Protein AF-A0A9E4TIP4-F1 (afdb_monomer_lite)

Sequence (282 aa):
MEKHVRLEGHIPVERARQDPYVYLPFSVPPRTRRIEVTYEYFEPVTAPFGMGPGSTLDIGVFDSRGREFLDGVGFRGWSGAARSGFFLAPRESTPGYIRGPLFPGEWNIVLGVARAEPAGVRYAVDVRLEIAEDGEEVPDELPLLAGGAISTAVKPVGKTDARGPDDRGGRWLKGDLHCHTLHSDGLNTVRELVDRAIELGLDFLAVTDHNTNSHHEDLDALSDLPIILIPGEEVTTYWGHANTWGLREWIEYRCADQEAMAAVQRFIAEKGGLFSINHPKS

Radius of gyration: 20.45 Å; chains: 1; bounding box: 61×45×55 Å

Structure (mmCIF, N/CA/C/O backbone):
data_AF-A0A9E4TIP4-F1
#
_entry.id   AF-A0A9E4TIP4-F1
#
loop_
_atom_site.group_PDB
_atom_site.id
_atom_site.type_symbol
_atom_site.label_atom_id
_atom_site.label_alt_id
_atom_site.label_comp_id
_atom_site.label_asym_id
_atom_site.label_entity_id
_atom_site.label_seq_id
_atom_site.pdbx_PDB_ins_code
_atom_site.Cartn_x
_atom_site.Cartn_y
_atom_site.Cartn_z
_atom_site.occupancy
_atom_site.B_iso_or_equiv
_atom_site.auth_seq_id
_atom_site.auth_comp_id
_atom_site.auth_asym_id
_atom_site.auth_atom_id
_atom_site.pdbx_PDB_model_num
ATOM 1 N N . MET A 1 1 ? 24.711 -14.010 2.758 1.00 89.19 1 MET A N 1
ATOM 2 C CA . MET A 1 1 ? 24.974 -13.608 1.346 1.00 89.19 1 MET A CA 1
ATOM 3 C C . MET A 1 1 ? 24.075 -12.440 0.932 1.00 89.19 1 MET A C 1
ATOM 5 O O . MET A 1 1 ? 22.920 -12.419 1.337 1.00 89.19 1 MET A O 1
ATOM 9 N N . GLU A 1 2 ? 24.566 -11.496 0.121 1.00 91.44 2 GLU A N 1
ATOM 10 C CA . GLU A 1 2 ? 23.763 -10.398 -0.450 1.00 91.44 2 GLU A CA 1
ATOM 11 C C . GLU A 1 2 ? 23.624 -10.566 -1.972 1.00 91.44 2 GLU A C 1
ATOM 13 O O . GLU A 1 2 ? 24.585 -10.936 -2.649 1.00 91.44 2 GLU A O 1
ATOM 18 N N . LYS A 1 3 ? 22.430 -10.310 -2.513 1.00 95.56 3 LYS A N 1
ATOM 19 C CA . LYS A 1 3 ? 22.166 -10.259 -3.958 1.00 95.56 3 LYS A CA 1
ATOM 20 C C . LYS A 1 3 ? 21.542 -8.912 -4.309 1.00 95.56 3 LYS A C 1
ATOM 22 O O . LYS A 1 3 ? 20.601 -8.483 -3.653 1.00 95.56 3 LYS A O 1
ATOM 27 N N . HIS A 1 4 ? 22.024 -8.286 -5.377 1.00 97.50 4 HIS A N 1
ATOM 28 C CA . HIS A 1 4 ? 21.516 -7.008 -5.879 1.00 97.50 4 HIS A CA 1
ATOM 29 C C . HIS A 1 4 ? 20.966 -7.180 -7.296 1.00 97.50 4 HIS A C 1
ATOM 31 O O . HIS A 1 4 ? 21.566 -7.859 -8.130 1.00 97.50 4 HIS A O 1
ATOM 37 N N . VAL A 1 5 ? 19.799 -6.593 -7.549 1.00 97.69 5 VAL A N 1
ATOM 38 C CA . VAL A 1 5 ? 19.143 -6.526 -8.856 1.00 97.69 5 VAL A CA 1
ATOM 39 C C . VAL A 1 5 ? 18.823 -5.064 -9.141 1.00 97.69 5 VAL A C 1
ATOM 41 O O . VAL A 1 5 ? 18.236 -4.391 -8.298 1.00 97.69 5 VAL A O 1
ATOM 44 N N . ARG A 1 6 ? 19.186 -4.580 -10.329 1.00 98.12 6 ARG A N 1
ATOM 45 C CA . ARG A 1 6 ? 18.848 -3.234 -10.800 1.00 98.12 6 ARG A CA 1
ATOM 46 C C . ARG A 1 6 ? 17.921 -3.337 -12.006 1.00 98.12 6 ARG A C 1
ATOM 48 O O . ARG A 1 6 ? 18.233 -4.046 -12.961 1.00 98.12 6 ARG A O 1
ATOM 55 N N . LEU A 1 7 ? 16.777 -2.664 -11.934 1.00 98.12 7 LEU A N 1
ATOM 56 C CA . LEU A 1 7 ? 15.715 -2.675 -12.937 1.00 98.12 7 LEU A CA 1
ATOM 57 C C . LEU A 1 7 ? 15.519 -1.245 -13.437 1.00 98.12 7 LEU A C 1
ATOM 59 O O . LEU A 1 7 ? 15.026 -0.388 -12.710 1.00 98.12 7 LEU A O 1
ATOM 63 N N . GLU A 1 8 ? 15.909 -0.981 -14.677 1.00 97.81 8 GLU A N 1
ATOM 64 C CA . GLU A 1 8 ? 15.806 0.344 -15.290 1.00 97.81 8 GLU A CA 1
ATOM 65 C C . GLU A 1 8 ? 14.901 0.289 -16.509 1.00 97.81 8 GLU A C 1
ATOM 67 O O . GLU A 1 8 ? 14.814 -0.732 -17.198 1.00 97.81 8 GLU A O 1
ATOM 72 N N . GLY A 1 9 ? 14.231 1.398 -16.794 1.00 97.12 9 GLY A N 1
ATOM 73 C CA . GLY A 1 9 ? 13.365 1.454 -17.953 1.00 97.12 9 GLY A CA 1
ATOM 74 C C . GLY A 1 9 ? 12.757 2.816 -18.211 1.00 97.12 9 GLY A C 1
ATOM 75 O O . GLY A 1 9 ? 13.088 3.832 -17.595 1.00 97.12 9 GLY A O 1
ATOM 76 N N . HIS A 1 10 ? 11.859 2.810 -19.185 1.00 97.31 10 HIS A N 1
ATOM 77 C CA . HIS A 1 10 ? 11.104 3.966 -19.627 1.00 97.31 10 HIS A CA 1
ATOM 78 C C . HIS A 1 10 ? 9.658 3.546 -19.864 1.00 97.31 10 HIS A C 1
ATOM 80 O O . HIS A 1 10 ? 9.408 2.549 -20.541 1.00 97.31 10 HIS A O 1
ATOM 86 N N . ILE A 1 11 ? 8.721 4.294 -19.288 1.00 97.06 11 ILE A N 1
ATOM 87 C CA . ILE A 1 11 ? 7.285 4.092 -19.451 1.00 97.06 11 ILE A CA 1
ATOM 88 C C . ILE A 1 11 ? 6.767 5.178 -20.399 1.00 97.06 11 ILE A C 1
ATOM 90 O O . ILE A 1 11 ? 6.695 6.342 -19.993 1.00 97.06 11 ILE A O 1
ATOM 94 N N . PRO A 1 12 ? 6.398 4.837 -21.647 1.00 96.12 12 PRO A N 1
ATOM 95 C CA . PRO A 1 12 ? 5.773 5.787 -22.562 1.00 96.12 12 PRO A CA 1
ATOM 96 C C . PRO A 1 12 ? 4.450 6.319 -22.001 1.00 96.12 12 PRO A C 1
ATOM 98 O O . PRO A 1 12 ? 3.691 5.581 -21.367 1.00 96.12 12 PRO A O 1
ATOM 101 N N . VAL A 1 13 ? 4.133 7.586 -22.272 1.00 94.44 13 VAL A N 1
ATOM 102 C CA . VAL A 1 13 ? 2.895 8.214 -21.780 1.00 94.44 13 VAL A CA 1
ATOM 103 C C . VAL A 1 13 ? 1.642 7.522 -22.330 1.00 94.44 13 VAL A C 1
ATOM 105 O O . VAL A 1 13 ? 0.634 7.407 -21.638 1.00 94.44 13 VAL A O 1
ATOM 108 N N . GLU A 1 14 ? 1.700 6.992 -23.550 1.00 94.19 14 GLU A N 1
ATOM 109 C CA . GLU A 1 14 ? 0.613 6.233 -24.173 1.00 94.19 14 GLU A CA 1
ATOM 110 C C . GLU A 1 14 ? 0.344 4.930 -23.423 1.00 94.19 14 GLU A C 1
ATOM 112 O O . GLU A 1 14 ? -0.814 4.573 -23.214 1.00 94.19 14 GLU A O 1
ATOM 117 N N . ARG A 1 15 ? 1.407 4.250 -22.971 1.00 93.12 15 ARG A N 1
ATOM 118 C CA . ARG A 1 15 ? 1.293 3.043 -22.147 1.00 93.12 15 ARG A CA 1
ATOM 119 C C . ARG A 1 15 ? 0.630 3.379 -20.816 1.00 93.12 15 ARG A C 1
ATOM 121 O O . ARG A 1 15 ? -0.351 2.731 -20.472 1.00 93.12 15 ARG A O 1
ATOM 128 N N . ALA A 1 16 ? 1.112 4.418 -20.132 1.00 90.69 16 ALA A N 1
ATOM 129 C CA . ALA A 1 16 ? 0.553 4.863 -18.856 1.00 90.69 16 ALA A CA 1
ATOM 130 C C . ALA A 1 16 ? -0.937 5.241 -18.949 1.00 90.69 16 ALA A C 1
ATOM 132 O O . ALA A 1 16 ? -1.697 4.998 -18.020 1.00 90.69 16 ALA A O 1
ATOM 133 N N . ARG A 1 17 ? -1.373 5.805 -20.084 1.00 89.12 17 ARG A N 1
ATOM 134 C CA . ARG A 1 17 ? -2.788 6.132 -20.333 1.00 89.12 17 ARG A CA 1
ATOM 135 C C . ARG A 1 17 ? -3.672 4.910 -20.571 1.00 89.12 17 ARG A C 1
ATOM 137 O O . ARG A 1 17 ? -4.865 4.987 -20.301 1.00 89.12 17 ARG A O 1
ATOM 144 N N . GLN A 1 18 ? -3.123 3.837 -21.138 1.00 89.25 18 GLN A N 1
ATOM 145 C CA . GLN A 1 18 ? -3.871 2.606 -21.413 1.00 89.25 18 GLN A CA 1
ATOM 146 C C . GLN A 1 18 ? -3.993 1.738 -20.168 1.00 89.25 18 GLN A C 1
ATOM 148 O O . GLN A 1 18 ? -5.072 1.237 -19.873 1.00 89.25 18 GLN A O 1
ATOM 153 N N . ASP A 1 19 ? -2.885 1.554 -19.458 1.00 90.94 19 ASP A N 1
ATOM 154 C CA . ASP A 1 19 ? -2.871 0.881 -18.170 1.00 90.94 19 ASP A CA 1
ATOM 155 C C . ASP A 1 19 ? -1.698 1.439 -17.345 1.00 90.94 19 ASP A C 1
ATOM 157 O O . ASP A 1 19 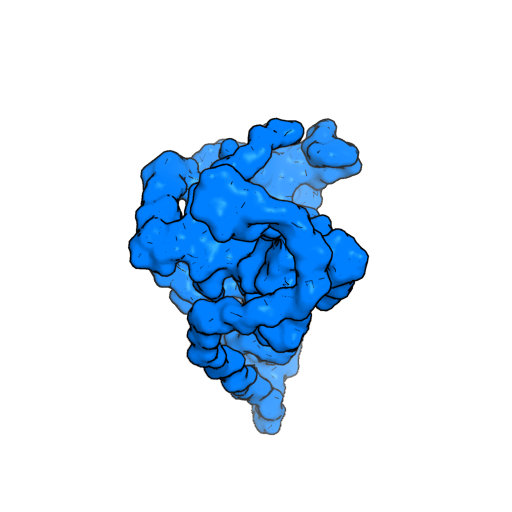? -0.530 1.312 -17.744 1.00 90.94 19 ASP A O 1
ATOM 161 N N . PRO A 1 20 ? -2.013 2.122 -16.231 1.00 93.25 20 PRO A N 1
ATOM 162 C CA . PRO A 1 20 ? -1.047 2.902 -15.476 1.00 93.25 20 PRO A CA 1
ATOM 163 C C . PRO A 1 20 ? -0.153 2.034 -14.589 1.00 93.25 20 PRO A C 1
ATOM 165 O O . PRO A 1 20 ? 0.768 2.573 -13.978 1.00 93.25 20 PRO A O 1
ATOM 168 N N . TYR A 1 21 ? -0.386 0.720 -14.511 1.00 95.75 21 TYR A N 1
ATOM 169 C CA . TYR A 1 21 ? 0.399 -0.181 -13.677 1.00 95.75 21 TYR A CA 1
ATOM 170 C C . TYR A 1 21 ? 1.432 -0.946 -14.512 1.00 95.75 21 TYR A C 1
ATOM 172 O O . TYR A 1 21 ? 1.133 -1.619 -15.504 1.00 95.75 21 TYR A O 1
ATOM 180 N N . VAL A 1 22 ? 2.695 -0.849 -14.106 1.00 96.56 22 VAL A N 1
ATOM 181 C CA . VAL A 1 22 ? 3.827 -1.538 -14.736 1.00 96.56 22 VAL A CA 1
ATOM 182 C C . VAL A 1 22 ? 4.460 -2.476 -13.721 1.00 96.56 22 VAL A C 1
ATOM 184 O O . VAL A 1 22 ? 4.753 -2.074 -12.601 1.00 96.56 22 VAL A O 1
ATOM 187 N N . TYR A 1 23 ? 4.682 -3.728 -14.117 1.00 97.81 23 TYR A N 1
ATOM 188 C CA . TYR A 1 23 ? 5.217 -4.763 -13.235 1.00 97.81 23 TYR A CA 1
ATOM 189 C C . TYR A 1 23 ? 6.645 -5.119 -13.625 1.00 97.81 23 TYR A C 1
ATOM 191 O O . TYR A 1 23 ? 6.916 -5.417 -14.789 1.00 97.81 23 TYR A O 1
ATOM 199 N N . LEU A 1 24 ? 7.546 -5.097 -12.646 1.00 98.50 24 LEU A N 1
ATOM 200 C CA . LEU A 1 24 ? 8.954 -5.431 -12.820 1.00 98.50 24 LEU A CA 1
ATOM 201 C C . LEU A 1 24 ? 9.258 -6.730 -12.062 1.00 98.50 24 LEU A C 1
ATOM 203 O O . LEU A 1 24 ? 9.315 -6.708 -10.825 1.00 98.50 24 LEU A O 1
ATOM 207 N N . PRO A 1 25 ? 9.433 -7.860 -12.767 1.00 98.44 25 PRO A N 1
ATOM 208 C CA . PRO A 1 25 ? 9.692 -9.134 -12.120 1.00 98.44 25 PRO A CA 1
ATOM 209 C C . PRO A 1 25 ? 11.126 -9.206 -11.578 1.00 98.44 25 PRO A C 1
ATOM 211 O O . PRO A 1 25 ? 12.079 -8.761 -12.221 1.00 98.44 25 PRO A O 1
ATOM 214 N N . PHE A 1 26 ? 11.297 -9.823 -10.411 1.00 98.56 26 PHE A N 1
ATOM 215 C CA . PHE A 1 26 ? 12.598 -10.185 -9.853 1.00 98.56 26 PHE A CA 1
ATOM 216 C C . PHE A 1 26 ? 12.506 -11.495 -9.066 1.00 98.56 26 PHE A C 1
ATOM 218 O O . PHE A 1 26 ? 11.467 -11.851 -8.521 1.00 98.56 26 PHE A O 1
ATOM 225 N N . SER A 1 27 ? 13.607 -12.242 -9.007 1.00 98.38 27 SER A N 1
ATOM 226 C CA . SER A 1 27 ? 13.640 -13.542 -8.330 1.00 98.38 27 SER A CA 1
ATOM 227 C C . SER A 1 27 ? 14.112 -13.410 -6.883 1.00 98.38 27 SER A C 1
ATOM 229 O O . SER A 1 27 ? 15.243 -12.965 -6.647 1.00 98.38 27 SER A O 1
ATOM 231 N N . VAL A 1 28 ? 13.273 -13.871 -5.950 1.00 98.00 28 VAL A N 1
ATOM 232 C CA . VAL A 1 28 ? 13.562 -14.039 -4.521 1.00 98.00 28 VAL A CA 1
ATOM 233 C C . VAL A 1 28 ? 13.981 -15.491 -4.259 1.00 98.00 28 VAL A C 1
ATOM 235 O O . VAL A 1 28 ? 13.166 -16.406 -4.420 1.00 98.00 28 VAL A O 1
ATOM 238 N N . PRO A 1 29 ? 15.254 -15.743 -3.900 1.00 95.69 29 PRO A N 1
ATOM 239 C CA . PRO A 1 29 ? 15.727 -17.082 -3.568 1.00 95.69 29 PRO A CA 1
ATOM 240 C C . PRO A 1 2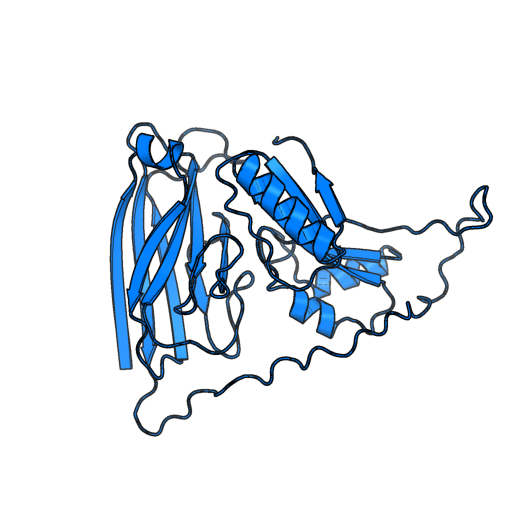9 ? 15.127 -17.621 -2.258 1.00 95.69 29 PRO A C 1
ATOM 242 O O . PRO A 1 29 ? 14.677 -16.851 -1.409 1.00 95.69 29 PRO A O 1
ATOM 245 N N . PRO A 1 30 ? 15.180 -18.944 -2.033 1.00 93.12 30 PRO A N 1
ATOM 246 C CA . PRO A 1 30 ? 14.974 -19.508 -0.706 1.00 93.12 30 PRO A CA 1
ATOM 247 C C . PRO A 1 30 ? 15.882 -18.857 0.341 1.00 93.12 30 PRO A C 1
ATOM 249 O O . PRO A 1 30 ? 17.001 -18.449 0.031 1.00 93.12 30 PRO A O 1
ATOM 252 N N . ARG A 1 31 ? 15.408 -18.811 1.592 1.00 92.12 31 ARG A N 1
ATOM 253 C CA . ARG A 1 31 ? 16.142 -18.267 2.750 1.00 92.12 31 ARG A CA 1
ATOM 254 C C . ARG A 1 31 ? 16.429 -16.758 2.684 1.00 92.12 31 ARG A C 1
ATOM 256 O O . ARG A 1 31 ? 17.274 -16.263 3.431 1.00 92.12 31 ARG A O 1
ATOM 263 N N . THR A 1 32 ? 15.742 -16.001 1.825 1.00 94.75 32 THR A N 1
ATOM 264 C CA . THR A 1 32 ? 15.757 -14.534 1.914 1.00 94.75 32 THR A CA 1
ATOM 265 C C . THR A 1 32 ? 15.163 -14.093 3.253 1.00 94.75 32 THR A C 1
ATOM 267 O O . THR A 1 32 ? 14.054 -14.485 3.605 1.00 94.75 32 THR A O 1
ATOM 270 N N . ARG A 1 33 ? 15.908 -13.270 3.999 1.00 93.50 33 ARG A N 1
ATOM 271 C CA . ARG A 1 33 ? 15.503 -12.722 5.305 1.00 93.50 33 ARG A CA 1
ATOM 272 C C . ARG A 1 33 ? 15.120 -11.244 5.252 1.00 93.50 33 ARG A C 1
ATOM 274 O O . ARG A 1 33 ? 14.413 -10.771 6.138 1.00 93.50 33 ARG A O 1
ATOM 281 N N . ARG A 1 34 ? 15.571 -10.526 4.221 1.00 96.12 34 ARG A N 1
ATOM 282 C CA . ARG A 1 34 ? 15.243 -9.117 3.989 1.00 96.12 34 ARG A CA 1
ATOM 283 C C . ARG A 1 34 ? 15.239 -8.810 2.497 1.00 96.12 34 ARG A C 1
ATOM 285 O O . ARG A 1 34 ? 16.135 -9.246 1.774 1.00 96.12 34 ARG A O 1
ATOM 292 N N . ILE A 1 35 ? 14.248 -8.037 2.073 1.00 98.44 35 ILE A N 1
ATOM 293 C CA . ILE A 1 35 ? 14.185 -7.389 0.763 1.00 98.44 35 ILE A CA 1
ATOM 294 C C . ILE A 1 35 ? 14.199 -5.889 1.025 1.00 98.44 35 ILE A C 1
ATOM 296 O O . ILE A 1 35 ? 13.357 -5.398 1.770 1.00 98.44 35 ILE A O 1
ATOM 300 N N . GLU A 1 36 ? 15.135 -5.169 0.426 1.00 98.56 36 GLU A N 1
ATOM 301 C CA . GLU A 1 36 ? 15.202 -3.713 0.468 1.00 98.56 36 GLU A CA 1
ATOM 302 C C . GLU A 1 36 ? 15.095 -3.172 -0.951 1.00 98.56 36 GLU A C 1
ATOM 304 O O . GLU A 1 36 ? 15.774 -3.651 -1.858 1.00 98.56 36 GLU A O 1
ATOM 309 N N . VAL A 1 37 ? 14.206 -2.206 -1.146 1.00 98.69 37 VAL A N 1
ATOM 310 C CA . VAL A 1 37 ? 13.895 -1.621 -2.444 1.00 98.69 37 VAL A CA 1
ATOM 311 C C . VAL A 1 37 ? 14.046 -0.117 -2.344 1.00 98.69 37 VAL A C 1
ATOM 313 O O . VAL A 1 37 ? 13.458 0.518 -1.472 1.00 98.69 37 VAL A O 1
ATOM 316 N N . THR A 1 38 ? 14.788 0.466 -3.273 1.00 98.12 38 THR A N 1
ATOM 317 C CA . THR A 1 38 ? 14.831 1.914 -3.490 1.00 98.12 38 THR A CA 1
ATOM 318 C C . THR A 1 38 ? 14.514 2.200 -4.942 1.00 98.12 38 THR A C 1
ATOM 320 O O . THR A 1 38 ? 14.857 1.402 -5.814 1.00 98.12 38 THR A O 1
ATOM 323 N N . TYR A 1 39 ? 13.883 3.333 -5.224 1.00 96.44 39 TYR A N 1
ATOM 324 C CA . TYR A 1 39 ? 13.656 3.753 -6.599 1.00 96.44 39 TYR A CA 1
ATOM 325 C C . TYR A 1 39 ? 13.824 5.254 -6.773 1.00 96.44 39 TYR A C 1
ATOM 327 O O . TYR A 1 39 ? 13.625 6.054 -5.859 1.00 96.44 39 TYR A O 1
ATOM 335 N N . GLU A 1 40 ? 14.180 5.614 -7.993 1.00 95.06 40 GLU A N 1
ATOM 336 C CA . GLU A 1 40 ? 14.232 6.979 -8.477 1.00 95.06 40 GLU A CA 1
ATOM 337 C C . GLU A 1 40 ? 13.553 7.050 -9.843 1.00 95.06 40 GLU A C 1
ATOM 339 O O . GLU A 1 40 ? 13.528 6.087 -10.617 1.00 95.06 40 GLU A O 1
ATOM 344 N N . TYR A 1 41 ? 12.995 8.213 -10.149 1.00 93.19 41 TYR A N 1
ATOM 345 C CA . TYR A 1 41 ? 12.434 8.502 -11.455 1.00 93.19 41 TYR A CA 1
ATOM 346 C C . TYR A 1 41 ? 12.717 9.948 -11.834 1.00 93.19 41 TYR A C 1
ATOM 348 O O . TYR A 1 41 ? 12.968 10.811 -10.991 1.00 93.19 41 TYR A O 1
ATOM 356 N N . PHE A 1 42 ? 12.749 10.191 -13.137 1.00 86.31 42 PHE A N 1
ATOM 357 C CA . PHE A 1 42 ? 13.209 11.463 -13.672 1.00 86.31 42 PHE A CA 1
ATOM 358 C C . PHE A 1 42 ? 12.081 12.494 -13.689 1.00 86.31 42 PHE A C 1
ATOM 360 O O . PHE A 1 42 ? 10.938 12.168 -14.001 1.00 86.31 42 PHE A O 1
ATOM 367 N N . GLU A 1 43 ? 12.450 13.743 -13.393 1.00 87.50 43 GLU A N 1
ATOM 368 C CA . GLU A 1 43 ? 11.556 14.909 -13.393 1.00 87.50 43 GLU A CA 1
ATOM 369 C C . GLU A 1 43 ? 10.335 14.729 -12.473 1.00 87.50 43 GLU A C 1
ATOM 371 O O . GLU A 1 43 ? 9.197 14.837 -12.936 1.00 87.50 43 GLU A O 1
ATOM 376 N N . PRO A 1 44 ? 10.535 14.440 -11.170 1.00 88.12 44 PRO A N 1
ATOM 377 C CA . PRO A 1 44 ? 9.423 14.349 -10.239 1.00 88.12 44 PRO A CA 1
ATOM 378 C C . PRO A 1 44 ? 8.715 15.696 -10.122 1.00 88.12 44 PRO A C 1
ATOM 380 O O . PRO A 1 44 ? 9.346 16.755 -10.191 1.00 88.12 44 PRO A O 1
ATOM 383 N N . VAL A 1 45 ? 7.403 15.664 -9.900 1.00 85.88 45 VAL A N 1
ATOM 384 C CA . VAL A 1 45 ? 6.676 16.871 -9.507 1.00 85.88 45 VAL A CA 1
ATOM 385 C C . VAL A 1 45 ? 7.238 17.366 -8.173 1.00 85.88 45 VAL A C 1
ATOM 387 O O . VAL A 1 45 ? 7.152 16.680 -7.158 1.00 85.88 45 VAL A O 1
ATOM 390 N N . THR A 1 46 ? 7.827 18.560 -8.175 1.00 82.62 46 THR A N 1
ATOM 391 C CA . THR A 1 46 ? 8.431 19.171 -6.978 1.00 82.62 46 THR A CA 1
ATOM 392 C C . THR A 1 46 ? 7.599 20.301 -6.389 1.00 82.62 46 THR A C 1
ATOM 394 O O . THR A 1 46 ? 7.892 20.761 -5.284 1.00 82.62 46 THR A O 1
ATOM 397 N N . ALA A 1 47 ? 6.577 20.781 -7.106 1.00 77.56 47 ALA A N 1
ATOM 398 C CA . ALA A 1 47 ? 5.752 21.863 -6.596 1.00 77.56 47 ALA A CA 1
ATOM 399 C C . ALA A 1 47 ? 4.746 21.351 -5.544 1.00 77.56 47 ALA A C 1
ATOM 401 O O . ALA A 1 47 ? 4.323 20.190 -5.593 1.00 77.56 47 ALA A O 1
ATOM 402 N N . PRO A 1 48 ? 4.350 22.212 -4.586 1.00 69.44 48 PRO A N 1
ATOM 403 C CA . PRO A 1 48 ? 3.404 21.846 -3.538 1.00 69.44 48 PRO A CA 1
ATOM 404 C C . PRO A 1 48 ? 2.101 21.275 -4.103 1.00 69.44 48 PRO A C 1
ATOM 406 O O . PRO A 1 48 ? 1.645 21.691 -5.169 1.00 69.44 48 PRO A O 1
ATOM 409 N N . PHE A 1 49 ? 1.495 20.346 -3.363 1.00 65.94 49 PHE A N 1
ATOM 410 C CA . PHE A 1 49 ? 0.218 19.711 -3.717 1.00 65.94 49 PHE A CA 1
ATOM 411 C C . PHE A 1 49 ? 0.223 18.975 -5.069 1.00 65.94 49 PHE A C 1
ATOM 413 O O . PHE A 1 49 ? -0.822 18.816 -5.690 1.00 65.94 49 PHE A O 1
ATOM 420 N N . GLY A 1 50 ? 1.391 18.556 -5.569 1.00 68.94 50 GLY A N 1
ATOM 421 C CA . GLY A 1 50 ? 1.483 17.875 -6.865 1.00 68.94 50 GLY A CA 1
ATOM 422 C C . GLY A 1 50 ? 1.178 18.785 -8.065 1.00 68.94 50 GLY A C 1
ATOM 423 O O . GLY A 1 50 ? 0.932 18.299 -9.174 1.00 68.94 50 GLY A O 1
ATOM 424 N N . MET A 1 51 ? 1.195 20.106 -7.864 1.00 69.56 51 MET A N 1
ATOM 425 C CA . MET A 1 51 ? 1.029 21.089 -8.932 1.00 69.56 51 MET A CA 1
ATOM 426 C C . MET A 1 51 ? 2.331 21.276 -9.728 1.00 69.56 51 MET A C 1
ATOM 428 O O . MET A 1 51 ? 3.410 20.911 -9.281 1.00 69.56 51 MET A O 1
ATOM 432 N N . GLY A 1 52 ? 2.260 21.888 -10.914 1.00 77.81 52 GLY A N 1
ATOM 433 C CA . GLY A 1 52 ? 3.450 22.186 -11.734 1.00 77.81 52 GLY A CA 1
ATOM 434 C C . GLY A 1 52 ? 3.918 21.009 -12.598 1.00 77.81 52 GLY A C 1
ATOM 435 O O . GLY A 1 52 ? 3.270 19.974 -12.573 1.00 77.81 52 GLY A O 1
ATOM 436 N N . PRO A 1 53 ? 4.951 21.164 -13.442 1.00 83.06 53 PRO A N 1
ATOM 437 C CA . PRO A 1 53 ? 5.420 20.120 -14.361 1.00 83.06 53 PRO A CA 1
ATOM 438 C C . PRO A 1 53 ? 6.088 18.953 -13.623 1.00 83.06 53 PRO A C 1
ATOM 440 O O . PRO A 1 53 ? 6.569 19.112 -12.502 1.00 83.06 53 PRO A O 1
ATOM 443 N N . GLY A 1 54 ? 6.130 17.797 -14.274 1.00 89.94 54 GLY A N 1
ATOM 444 C CA . GLY A 1 54 ? 6.788 16.595 -13.789 1.00 89.94 54 GLY A CA 1
ATOM 445 C C . GLY A 1 54 ? 5.892 15.362 -13.822 1.00 89.94 54 GLY A C 1
ATOM 446 O O . GLY A 1 54 ? 4.700 15.407 -14.144 1.00 89.94 54 GLY A O 1
ATOM 447 N N . SER A 1 55 ? 6.503 14.244 -13.460 1.00 92.19 55 SER A N 1
ATOM 448 C CA . SER A 1 55 ? 5.860 12.943 -13.340 1.00 92.19 55 SER A CA 1
ATOM 449 C C . SER A 1 55 ? 5.655 12.575 -11.872 1.00 92.19 55 SER A C 1
ATOM 451 O O . SER A 1 55 ? 6.327 13.094 -10.981 1.00 92.19 55 SER A O 1
ATOM 453 N N . THR A 1 56 ? 4.721 11.670 -11.619 1.00 92.88 56 THR A N 1
ATOM 454 C CA . THR A 1 56 ? 4.492 11.066 -10.307 1.00 92.88 56 THR A CA 1
ATOM 455 C C . THR A 1 56 ? 4.394 9.572 -10.529 1.00 92.88 56 THR A C 1
ATOM 457 O O . THR A 1 56 ? 3.511 9.104 -11.255 1.00 92.88 56 THR A O 1
ATOM 460 N N . LEU A 1 57 ? 5.350 8.856 -9.948 1.00 94.94 57 LEU A N 1
ATOM 461 C CA . LEU A 1 57 ? 5.462 7.415 -10.041 1.00 94.94 57 LEU A CA 1
ATOM 462 C C . LEU A 1 57 ? 5.319 6.839 -8.639 1.00 94.94 57 LEU A C 1
ATOM 464 O O . LEU A 1 57 ? 6.112 7.153 -7.757 1.00 94.94 57 LEU A O 1
ATOM 468 N N . ASP A 1 58 ? 4.296 6.024 -8.464 1.00 96.06 58 ASP A N 1
ATOM 469 C CA . ASP A 1 58 ? 4.012 5.296 -7.244 1.00 96.06 58 ASP A CA 1
ATOM 470 C C . ASP A 1 58 ? 4.753 3.962 -7.226 1.00 96.06 58 ASP A C 1
ATOM 472 O O . ASP A 1 58 ? 5.073 3.412 -8.285 1.00 96.06 58 ASP A O 1
ATOM 476 N N . ILE A 1 59 ? 4.960 3.401 -6.034 1.00 97.81 59 ILE A N 1
ATOM 477 C CA . ILE A 1 59 ? 5.576 2.084 -5.874 1.00 97.81 59 ILE A CA 1
ATOM 478 C C . ILE A 1 59 ? 4.822 1.189 -4.882 1.00 97.81 59 ILE A C 1
ATOM 480 O O . ILE A 1 59 ? 4.300 1.637 -3.858 1.00 97.81 59 ILE A O 1
ATOM 484 N N . GLY A 1 60 ? 4.818 -0.106 -5.182 1.00 98.00 60 GLY A N 1
ATOM 485 C CA . GLY A 1 60 ? 4.420 -1.181 -4.281 1.00 98.00 60 GLY A CA 1
ATOM 486 C C . GLY A 1 60 ? 5.008 -2.517 -4.723 1.00 98.00 60 GLY A C 1
ATOM 487 O O . GLY A 1 60 ? 5.879 -2.575 -5.599 1.00 98.00 60 GLY A O 1
ATOM 488 N N . VAL A 1 61 ? 4.531 -3.616 -4.139 1.00 98.56 61 VAL A N 1
ATOM 489 C CA . VAL A 1 61 ? 5.067 -4.949 -4.449 1.00 98.56 61 VAL A CA 1
ATOM 490 C C . VAL A 1 61 ? 4.056 -6.074 -4.246 1.00 98.56 61 VAL A C 1
ATOM 492 O O . VAL A 1 61 ? 3.257 -6.065 -3.309 1.00 98.56 61 VAL A O 1
ATOM 495 N N . PHE A 1 62 ? 4.142 -7.067 -5.130 1.00 98.56 62 PHE A N 1
ATOM 496 C CA . PHE A 1 62 ? 3.481 -8.361 -5.020 1.00 98.56 62 PHE A CA 1
ATOM 497 C C . PHE A 1 62 ? 4.527 -9.473 -4.909 1.00 98.56 62 PHE A C 1
ATOM 499 O O . PHE A 1 62 ? 5.562 -9.430 -5.581 1.00 98.56 62 PHE A O 1
ATOM 506 N N . ASP A 1 63 ? 4.259 -10.471 -4.077 1.00 98.19 63 ASP A N 1
ATOM 507 C CA . ASP A 1 63 ? 5.083 -11.666 -3.952 1.00 98.19 63 ASP A CA 1
ATOM 508 C C . ASP A 1 63 ? 4.710 -12.764 -4.956 1.00 98.19 63 ASP A C 1
ATOM 510 O O . ASP A 1 63 ? 3.866 -12.588 -5.840 1.00 98.19 63 ASP A O 1
ATOM 514 N N . SER A 1 64 ? 5.379 -13.909 -4.831 1.00 96.94 64 SER A N 1
ATOM 515 C CA . SER A 1 64 ? 5.241 -15.051 -5.735 1.00 96.94 64 SER A CA 1
ATOM 516 C C . SER A 1 64 ? 3.887 -15.756 -5.698 1.00 96.94 64 SER A C 1
ATOM 518 O O . SER A 1 64 ? 3.659 -16.650 -6.511 1.00 96.94 64 SER A O 1
ATOM 520 N N . ARG A 1 65 ? 2.972 -15.361 -4.805 1.00 95.62 65 ARG A N 1
ATOM 521 C CA . ARG A 1 65 ? 1.613 -15.917 -4.728 1.00 95.62 65 ARG A CA 1
ATOM 522 C C . ARG A 1 65 ? 0.634 -15.272 -5.709 1.00 95.62 65 ARG A C 1
ATOM 524 O O . ARG A 1 65 ? -0.509 -15.712 -5.771 1.00 95.62 65 ARG A O 1
ATOM 531 N N . GLY A 1 66 ? 1.073 -14.274 -6.475 1.00 93.19 66 GLY A N 1
ATOM 532 C CA . GLY A 1 66 ? 0.307 -13.728 -7.593 1.00 93.19 66 GLY A CA 1
ATOM 533 C C . GLY A 1 66 ? -0.166 -12.293 -7.388 1.00 93.19 66 GLY A C 1
ATOM 534 O O . GLY A 1 66 ? -0.134 -11.734 -6.291 1.00 93.19 66 GLY A O 1
ATOM 535 N N . ARG A 1 67 ? -0.576 -11.679 -8.495 1.00 95.44 67 ARG A N 1
ATOM 536 C CA . ARG A 1 67 ? -0.982 -10.265 -8.589 1.00 95.44 67 ARG A CA 1
ATOM 537 C C . ARG A 1 67 ? -2.264 -10.073 -9.391 1.00 95.44 67 ARG A C 1
ATOM 539 O O . ARG A 1 67 ? -2.541 -8.961 -9.842 1.00 95.44 67 ARG A O 1
ATOM 546 N N . GLU A 1 68 ? -2.986 -11.155 -9.630 1.00 94.88 68 GLU A N 1
ATOM 547 C CA . GLU A 1 68 ? -4.231 -11.202 -10.378 1.00 94.88 68 GLU A CA 1
ATOM 548 C C . GLU A 1 68 ? -5.255 -10.270 -9.722 1.00 94.88 68 GLU A C 1
ATOM 550 O O . GLU A 1 68 ? -5.299 -10.136 -8.500 1.00 94.88 68 GLU A O 1
ATOM 555 N N . PHE A 1 69 ? -6.038 -9.570 -10.538 1.00 94.81 69 PHE A N 1
ATOM 556 C CA . PHE A 1 69 ? -7.053 -8.646 -10.042 1.00 94.81 69 PHE A CA 1
ATOM 557 C C . PHE A 1 69 ? -8.110 -9.430 -9.251 1.00 94.81 69 PHE A C 1
ATOM 559 O O . PHE A 1 69 ? -8.638 -10.408 -9.775 1.00 94.81 69 PHE A O 1
ATOM 566 N N . LEU A 1 70 ? -8.395 -9.013 -8.011 1.00 91.50 70 LEU A N 1
ATOM 567 C CA . LEU A 1 70 ? -9.274 -9.674 -7.019 1.00 91.50 70 LEU A CA 1
ATOM 568 C C . LEU A 1 70 ? -8.837 -11.060 -6.509 1.00 91.50 70 LEU A C 1
ATOM 570 O O . LEU A 1 70 ? -9.073 -11.361 -5.341 1.00 91.50 70 LEU A O 1
ATOM 574 N N . ASP A 1 71 ? -8.198 -11.885 -7.338 1.00 84.94 71 ASP A N 1
ATOM 575 C CA . ASP A 1 71 ? -7.822 -13.262 -6.981 1.00 84.94 71 ASP A CA 1
ATOM 576 C C . ASP A 1 71 ? -6.378 -13.389 -6.460 1.00 84.94 71 ASP A C 1
ATOM 578 O O . ASP A 1 71 ? -6.015 -14.382 -5.822 1.00 84.94 71 ASP A O 1
ATOM 582 N N . GLY A 1 72 ? -5.530 -12.393 -6.729 1.00 81.00 72 GLY A N 1
ATOM 583 C CA . GLY A 1 72 ? -4.123 -12.393 -6.347 1.00 81.00 72 GLY A CA 1
ATOM 584 C C . GLY A 1 72 ? -3.932 -12.138 -4.854 1.00 81.00 72 GLY A C 1
ATOM 585 O O . GLY A 1 72 ? -4.133 -11.027 -4.370 1.00 81.00 72 GLY A O 1
ATOM 586 N N . VAL A 1 73 ? -3.454 -13.146 -4.122 1.00 89.31 73 VAL A N 1
ATOM 587 C CA . VAL A 1 73 ? -3.188 -13.051 -2.669 1.00 89.31 73 VAL A CA 1
ATOM 588 C C . VAL A 1 73 ? -1.764 -12.592 -2.333 1.00 89.31 73 VAL A C 1
ATOM 590 O O . VAL A 1 73 ? -1.357 -12.597 -1.169 1.00 89.31 73 VAL A O 1
ATOM 593 N N . GLY A 1 74 ? -0.977 -12.231 -3.349 1.00 95.88 74 GLY A N 1
ATOM 594 C CA . GLY A 1 74 ? 0.427 -11.867 -3.201 1.00 95.88 74 GLY A CA 1
ATOM 595 C C . GLY A 1 74 ? 0.681 -10.402 -2.868 1.00 95.88 74 GLY A C 1
ATOM 596 O O . GLY A 1 74 ? 1.840 -10.012 -2.843 1.00 95.88 74 GLY A O 1
ATOM 597 N N . PHE A 1 75 ? -0.331 -9.565 -2.619 1.00 97.50 75 PHE A N 1
ATOM 598 C CA . PHE A 1 75 ? -0.099 -8.165 -2.240 1.00 97.50 75 PHE A CA 1
ATOM 599 C C . PHE A 1 75 ? 0.770 -8.058 -0.977 1.00 97.50 75 PHE A C 1
ATOM 601 O O . PHE A 1 75 ? 0.528 -8.749 0.015 1.00 97.50 75 PHE A O 1
ATOM 608 N N . ARG A 1 76 ? 1.792 -7.190 -1.008 1.00 97.69 76 ARG A N 1
ATOM 609 C CA . ARG A 1 76 ? 2.724 -6.980 0.115 1.00 97.69 76 ARG A CA 1
ATOM 610 C C . ARG A 1 76 ? 2.904 -5.532 0.535 1.00 97.69 76 ARG A C 1
ATOM 612 O O . ARG A 1 76 ? 3.571 -5.302 1.541 1.00 97.69 76 ARG A O 1
ATOM 619 N N . GLY A 1 77 ? 2.311 -4.578 -0.168 1.00 96.94 77 GLY A N 1
ATOM 620 C CA . GLY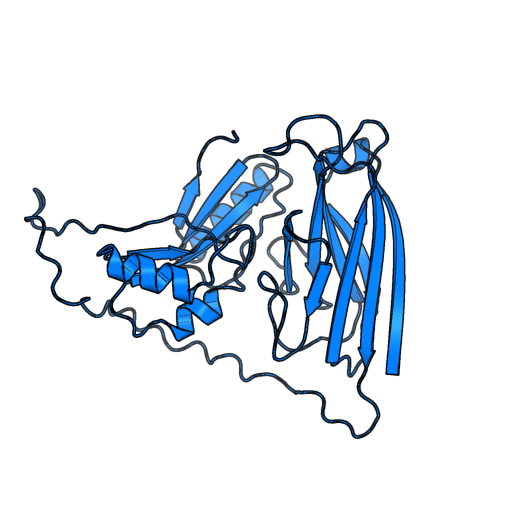 A 1 77 ? 2.316 -3.183 0.251 1.00 96.94 77 GLY A CA 1
ATOM 621 C C . GLY A 1 77 ? 2.309 -2.194 -0.899 1.00 96.94 77 GLY A C 1
ATOM 622 O O . GLY A 1 77 ? 2.589 -2.530 -2.055 1.00 96.94 77 GLY A O 1
ATOM 623 N N . TRP A 1 78 ? 2.002 -0.957 -0.534 1.00 97.25 78 TRP A N 1
ATOM 624 C CA . TRP A 1 78 ? 1.914 0.197 -1.415 1.00 97.25 78 TRP A CA 1
ATOM 625 C C . TRP A 1 78 ? 2.386 1.437 -0.658 1.00 97.25 78 TRP A C 1
ATOM 627 O O . TRP A 1 78 ? 2.187 1.548 0.549 1.00 97.25 78 TRP A O 1
ATOM 637 N N . SER A 1 79 ? 3.036 2.371 -1.346 1.00 92.56 79 SER A N 1
ATOM 638 C CA . SER A 1 79 ? 3.463 3.651 -0.757 1.00 92.56 79 SER A CA 1
ATOM 639 C C . SER A 1 79 ? 2.980 4.871 -1.517 1.00 92.56 79 SER A C 1
ATOM 641 O O . SER A 1 79 ? 3.280 5.992 -1.108 1.00 92.56 79 SER A O 1
ATOM 643 N N . GLY A 1 80 ? 2.313 4.685 -2.657 1.00 90.12 80 GLY A N 1
ATOM 644 C CA . GLY A 1 80 ? 2.188 5.772 -3.617 1.00 90.12 80 GLY A CA 1
ATOM 645 C C . GLY A 1 80 ? 3.572 6.355 -3.933 1.00 90.12 80 GLY A C 1
ATOM 646 O O . GLY A 1 80 ? 4.579 5.637 -3.945 1.00 90.12 80 GLY A O 1
ATOM 647 N N . ALA A 1 81 ? 3.625 7.674 -4.085 1.00 85.06 81 ALA A N 1
ATOM 648 C CA . ALA A 1 81 ? 4.855 8.453 -4.196 1.00 85.06 81 ALA A CA 1
ATOM 649 C C . ALA A 1 81 ? 5.371 8.996 -2.843 1.00 85.06 81 ALA A C 1
ATOM 651 O O . ALA A 1 81 ? 6.296 9.808 -2.824 1.00 85.06 81 ALA A O 1
ATOM 652 N N . ALA A 1 82 ? 4.800 8.575 -1.703 1.00 82.94 82 ALA A N 1
ATOM 653 C CA . ALA A 1 82 ? 5.139 9.120 -0.381 1.00 82.94 82 ALA A CA 1
ATOM 654 C C . ALA A 1 82 ? 6.551 8.737 0.103 1.00 82.94 82 ALA A C 1
ATOM 656 O O . ALA A 1 82 ? 7.092 9.346 1.026 1.00 82.94 82 ALA A O 1
ATOM 657 N N . ARG A 1 83 ? 7.158 7.708 -0.502 1.00 90.12 83 ARG A N 1
ATOM 658 C CA . ARG A 1 83 ? 8.459 7.151 -0.107 1.00 90.12 83 ARG A CA 1
ATOM 659 C C . ARG A 1 83 ? 9.349 6.969 -1.332 1.00 90.12 83 ARG A C 1
ATOM 661 O O . ARG A 1 83 ? 8.844 6.739 -2.425 1.00 90.12 83 ARG A O 1
ATOM 668 N N . SER A 1 84 ? 10.667 7.017 -1.133 1.00 92.44 84 SER A N 1
ATOM 669 C CA . SER A 1 84 ? 11.693 6.688 -2.144 1.00 92.44 84 SER A CA 1
ATOM 670 C C . SER A 1 84 ? 12.181 5.233 -2.065 1.00 92.44 84 SER A C 1
ATOM 672 O O . SER A 1 84 ? 13.040 4.806 -2.836 1.00 92.44 84 SER A O 1
ATOM 674 N N . GLY A 1 85 ? 11.648 4.456 -1.124 1.00 96.44 85 GLY A N 1
ATOM 675 C CA . GLY A 1 85 ? 12.015 3.066 -0.908 1.00 96.44 85 GLY A CA 1
ATOM 676 C C . GLY A 1 85 ? 11.280 2.444 0.273 1.00 96.44 85 GLY A C 1
ATOM 677 O O . GLY A 1 85 ? 10.576 3.128 1.021 1.00 96.44 85 GLY A O 1
ATOM 678 N N . PHE A 1 86 ? 11.447 1.138 0.423 1.00 98.31 86 PHE A N 1
ATOM 679 C CA . PHE A 1 86 ? 10.847 0.330 1.473 1.00 98.31 86 PHE A CA 1
ATOM 680 C C . PHE A 1 86 ? 11.668 -0.933 1.720 1.00 98.31 86 PHE A C 1
ATOM 682 O O . PHE A 1 86 ? 12.515 -1.324 0.919 1.00 98.31 86 PHE A O 1
ATOM 689 N N . PHE A 1 87 ? 11.377 -1.613 2.820 1.00 98.31 87 PHE A N 1
ATOM 690 C CA . PHE A 1 87 ? 11.887 -2.947 3.078 1.00 98.31 87 PHE A CA 1
ATOM 691 C C . PHE A 1 87 ? 10.802 -3.877 3.608 1.00 98.31 87 PHE A C 1
ATOM 693 O O . PHE A 1 87 ? 9.858 -3.448 4.277 1.00 98.31 87 PHE A O 1
ATOM 700 N N . LEU A 1 88 ? 11.005 -5.165 3.350 1.00 98.00 88 LEU A N 1
ATOM 701 C CA . LEU A 1 88 ? 10.213 -6.277 3.851 1.00 98.00 88 LEU A CA 1
ATOM 702 C C . LEU A 1 88 ? 11.121 -7.260 4.584 1.00 98.00 88 LEU A C 1
ATOM 704 O O . LEU A 1 88 ? 12.149 -7.692 4.055 1.00 98.00 88 LEU A O 1
ATOM 708 N N . ALA A 1 89 ? 10.717 -7.640 5.786 1.00 95.06 89 ALA A N 1
ATOM 709 C CA . ALA A 1 89 ? 11.303 -8.739 6.538 1.00 95.06 89 ALA A CA 1
ATOM 710 C C . ALA A 1 89 ? 10.206 -9.464 7.340 1.00 95.06 89 ALA A C 1
ATOM 712 O O . ALA A 1 89 ? 9.125 -8.908 7.560 1.00 95.06 89 ALA A O 1
ATOM 713 N N . PRO A 1 90 ? 10.457 -10.701 7.807 1.00 91.12 90 PRO A N 1
ATOM 714 C CA . PRO A 1 90 ? 9.445 -11.479 8.516 1.00 91.12 90 PRO A CA 1
ATOM 715 C C . PRO A 1 90 ? 8.870 -10.799 9.760 1.00 91.12 90 PRO A C 1
ATOM 717 O O . PRO A 1 90 ? 7.681 -10.936 10.021 1.00 91.12 90 PRO A O 1
ATOM 720 N N . ARG A 1 91 ? 9.695 -10.064 10.518 1.00 88.81 91 ARG A N 1
ATOM 721 C CA . ARG A 1 91 ? 9.308 -9.482 11.817 1.00 88.81 91 ARG A CA 1
ATOM 722 C C . ARG A 1 91 ? 9.021 -7.988 11.790 1.00 88.81 91 ARG A C 1
ATOM 724 O O . ARG A 1 91 ? 8.329 -7.489 12.664 1.00 88.81 91 ARG A O 1
ATOM 731 N N . GLU A 1 92 ? 9.550 -7.288 10.802 1.00 91.94 92 GLU A N 1
ATOM 732 C CA . GLU A 1 92 ? 9.438 -5.842 10.687 1.00 91.94 92 GLU A CA 1
ATOM 733 C C . GLU A 1 92 ? 9.448 -5.481 9.207 1.00 91.94 92 GLU A C 1
ATOM 735 O O . GLU A 1 92 ? 10.118 -6.124 8.399 1.00 91.94 92 GLU A O 1
ATOM 740 N N . SER A 1 93 ? 8.675 -4.481 8.821 1.00 96.38 93 SER A N 1
ATOM 741 C CA . SER A 1 93 ? 8.643 -3.957 7.458 1.00 96.38 93 SER A CA 1
ATOM 742 C C . SER A 1 93 ? 8.389 -2.460 7.521 1.00 96.38 93 SER A C 1
ATOM 744 O O . SER A 1 93 ? 7.961 -1.936 8.549 1.00 96.38 93 SER A O 1
ATOM 746 N N . THR A 1 94 ? 8.677 -1.760 6.430 1.00 97.38 94 THR A N 1
ATOM 747 C CA . THR A 1 94 ? 8.322 -0.340 6.322 1.00 97.38 94 THR A CA 1
ATOM 748 C C . THR A 1 94 ? 6.805 -0.171 6.497 1.00 97.38 94 THR A C 1
ATOM 750 O O . THR A 1 94 ? 6.065 -0.942 5.885 1.00 97.38 94 THR A O 1
ATOM 753 N N . PRO A 1 95 ? 6.313 0.813 7.277 1.00 96.50 95 PRO A N 1
ATOM 754 C CA . PRO A 1 95 ? 4.884 1.117 7.333 1.00 96.50 95 PRO A CA 1
ATOM 755 C C . PRO A 1 95 ? 4.289 1.278 5.927 1.00 96.50 95 PRO A C 1
ATOM 757 O O . PRO A 1 95 ? 4.886 1.931 5.068 1.00 96.50 95 PRO A O 1
ATOM 760 N N . GLY A 1 96 ? 3.151 0.623 5.693 1.00 96.50 96 GLY A N 1
ATOM 761 C CA . GLY A 1 96 ? 2.543 0.448 4.369 1.00 96.50 96 GLY A CA 1
ATOM 762 C C . GLY A 1 96 ? 2.803 -0.921 3.734 1.00 96.50 96 GLY A C 1
ATOM 763 O O . GLY A 1 96 ? 2.104 -1.295 2.788 1.00 96.50 96 GLY A O 1
ATOM 764 N N . TYR A 1 97 ? 3.745 -1.698 4.284 1.00 97.62 97 TYR A N 1
ATOM 765 C CA . TYR A 1 97 ? 4.108 -3.036 3.816 1.00 97.62 97 TYR A CA 1
ATOM 766 C C . TYR A 1 97 ? 3.812 -4.117 4.851 1.00 97.62 97 TYR A C 1
ATOM 768 O O . TYR A 1 97 ? 4.099 -3.987 6.041 1.00 97.62 97 TYR A O 1
ATOM 776 N N . ILE A 1 98 ? 3.257 -5.224 4.366 1.00 95.19 98 ILE A N 1
ATOM 777 C CA . ILE A 1 98 ? 2.825 -6.361 5.172 1.00 95.19 98 ILE A CA 1
ATOM 778 C C . ILE A 1 98 ? 4.050 -7.225 5.483 1.00 95.19 98 ILE A C 1
ATOM 780 O O . ILE A 1 98 ? 4.612 -7.889 4.597 1.00 95.19 98 ILE A O 1
ATOM 784 N N . ARG A 1 99 ? 4.465 -7.226 6.753 1.00 92.88 99 ARG A N 1
ATOM 785 C CA . ARG A 1 99 ? 5.489 -8.144 7.275 1.00 92.88 99 ARG A CA 1
ATOM 786 C C . ARG A 1 99 ? 5.009 -9.596 7.230 1.00 92.88 99 ARG A C 1
ATOM 788 O O . ARG A 1 99 ? 3.822 -9.871 7.099 1.00 92.88 99 ARG A O 1
ATOM 795 N N . GLY A 1 100 ? 5.944 -10.531 7.330 1.00 90.69 100 GLY A N 1
ATOM 796 C CA . GLY A 1 100 ? 5.662 -11.969 7.322 1.00 90.69 100 GLY A CA 1
ATOM 797 C C . GLY A 1 100 ? 6.568 -12.738 6.361 1.00 90.69 100 GLY A C 1
ATOM 798 O O . GLY A 1 100 ? 7.468 -12.135 5.764 1.00 90.69 100 GLY A O 1
ATOM 799 N N . PRO A 1 101 ? 6.345 -14.054 6.191 1.00 91.38 101 PRO A N 1
ATOM 800 C CA . PRO A 1 101 ? 7.213 -14.931 5.408 1.00 91.38 101 PRO A CA 1
ATOM 801 C C . PRO A 1 101 ? 7.550 -14.372 4.026 1.00 91.38 101 PRO A C 1
ATOM 803 O O . PRO A 1 101 ? 6.686 -13.833 3.331 1.00 91.38 101 PRO A O 1
ATOM 806 N N . LEU A 1 102 ? 8.813 -14.504 3.624 1.00 94.19 102 LEU A N 1
ATOM 807 C CA . LEU A 1 102 ? 9.286 -14.092 2.305 1.00 94.19 102 LEU A CA 1
ATOM 808 C C . LEU A 1 102 ? 9.292 -15.317 1.386 1.00 94.19 102 LEU A C 1
ATOM 810 O O . LEU A 1 102 ? 10.248 -16.090 1.363 1.00 94.19 102 LEU A O 1
ATOM 814 N N . PHE A 1 103 ? 8.185 -15.519 0.668 1.00 94.62 103 PHE A N 1
ATOM 815 C CA . PHE A 1 103 ? 8.003 -16.675 -0.207 1.00 94.62 103 PHE A CA 1
ATOM 816 C C . PHE A 1 103 ? 9.029 -16.678 -1.347 1.00 94.62 103 PHE A C 1
ATOM 818 O O . PHE A 1 103 ? 9.156 -15.677 -2.050 1.00 94.62 103 PHE A O 1
ATOM 825 N N . PRO A 1 104 ? 9.748 -17.783 -1.590 1.00 96.12 104 PRO A N 1
ATOM 826 C CA . PRO A 1 104 ? 10.630 -17.877 -2.746 1.00 96.12 104 PRO A CA 1
ATOM 827 C C . PRO A 1 104 ? 9.836 -17.800 -4.056 1.00 96.12 104 PRO A C 1
ATOM 829 O O . PRO A 1 104 ? 8.665 -18.183 -4.110 1.00 96.12 104 PRO A O 1
ATOM 832 N N . GLY A 1 105 ? 10.478 -17.343 -5.128 1.00 97.31 105 GLY A N 1
ATOM 833 C CA . GLY A 1 105 ? 9.888 -17.304 -6.468 1.00 97.31 105 GLY A CA 1
ATOM 834 C C . GLY A 1 105 ? 10.008 -15.945 -7.145 1.00 97.31 105 GLY A C 1
ATOM 835 O O . GLY A 1 105 ? 10.857 -15.128 -6.789 1.00 97.31 105 GLY A O 1
ATOM 836 N N . GLU A 1 106 ? 9.183 -15.724 -8.165 1.00 98.44 106 GLU A N 1
ATOM 837 C CA . GLU A 1 106 ? 9.126 -14.451 -8.881 1.00 98.44 106 GLU A CA 1
ATOM 838 C C . GLU A 1 106 ? 8.230 -13.462 -8.136 1.00 98.44 106 GLU A C 1
ATOM 840 O O . GLU A 1 106 ? 7.039 -13.693 -7.971 1.00 98.44 106 GLU A O 1
ATOM 845 N N . TRP A 1 107 ? 8.811 -12.353 -7.700 1.00 98.62 107 TRP A N 1
ATOM 846 C CA . TRP A 1 107 ? 8.106 -11.213 -7.127 1.00 98.62 107 TRP A CA 1
ATOM 847 C C . TRP A 1 107 ? 7.988 -10.116 -8.174 1.00 98.62 107 TRP A C 1
ATOM 849 O O . TRP A 1 107 ? 8.749 -10.085 -9.139 1.00 98.62 107 TRP A O 1
ATOM 859 N N . ASN A 1 108 ? 7.049 -9.197 -7.980 1.00 98.62 108 ASN A N 1
ATOM 860 C CA . ASN A 1 108 ? 6.804 -8.097 -8.900 1.00 98.62 108 ASN A CA 1
ATOM 861 C C . ASN A 1 108 ? 6.785 -6.774 -8.142 1.00 98.62 108 ASN A C 1
ATOM 863 O O . ASN A 1 108 ? 5.877 -6.531 -7.348 1.00 98.62 108 ASN A O 1
ATOM 867 N N . ILE A 1 109 ? 7.745 -5.894 -8.429 1.00 98.56 109 ILE A N 1
ATOM 868 C CA . ILE A 1 109 ? 7.573 -4.473 -8.109 1.00 98.56 109 ILE A CA 1
ATOM 869 C C . ILE A 1 109 ? 6.443 -3.958 -8.995 1.00 98.56 109 ILE A C 1
ATOM 871 O O . ILE A 1 109 ? 6.456 -4.208 -10.200 1.00 98.56 109 ILE A O 1
ATOM 875 N N . VAL A 1 110 ? 5.473 -3.260 -8.415 1.00 97.94 110 VAL A N 1
ATOM 876 C CA . VAL A 1 110 ? 4.458 -2.533 -9.178 1.00 97.94 110 VAL A CA 1
ATOM 877 C C . VAL A 1 110 ? 4.796 -1.051 -9.143 1.00 97.94 110 VAL A C 1
ATOM 879 O O . VAL A 1 110 ? 5.004 -0.477 -8.077 1.00 97.94 110 VAL A O 1
ATOM 882 N N . LEU A 1 111 ? 4.870 -0.447 -10.322 1.00 97.75 111 LEU A N 1
ATOM 883 C CA . LEU A 1 111 ? 4.978 0.988 -10.511 1.00 97.75 111 LEU A CA 1
ATOM 884 C C . LEU A 1 111 ? 3.634 1.517 -10.995 1.00 97.75 111 LEU A C 1
ATOM 886 O O . LEU A 1 111 ? 3.084 0.991 -11.963 1.00 97.75 111 LEU A O 1
ATOM 890 N N . GLY A 1 112 ? 3.116 2.544 -10.333 1.00 96.31 112 GLY A N 1
ATOM 891 C CA . GLY A 1 112 ? 1.866 3.191 -10.711 1.00 96.31 112 GLY A CA 1
ATOM 892 C C . GLY A 1 112 ? 2.102 4.580 -11.285 1.00 96.31 112 GLY A C 1
ATOM 893 O O . GLY A 1 112 ? 2.690 5.437 -10.634 1.00 96.31 112 GLY A O 1
ATOM 894 N N . VAL A 1 113 ? 1.671 4.829 -12.516 1.00 94.88 113 VAL A N 1
ATOM 895 C CA . VAL A 1 113 ? 1.889 6.119 -13.176 1.00 94.88 113 VAL A CA 1
ATOM 896 C C . VAL A 1 113 ? 0.717 7.054 -12.897 1.00 94.88 113 VAL A C 1
ATOM 898 O O . VAL A 1 113 ? -0.205 7.174 -13.701 1.00 94.88 113 VAL A O 1
ATOM 901 N N . ALA A 1 114 ? 0.774 7.756 -11.765 1.00 91.00 114 ALA A N 1
ATOM 902 C CA . ALA A 1 114 ? -0.220 8.768 -11.408 1.00 91.00 114 ALA A CA 1
ATOM 903 C C . ALA A 1 114 ? -0.194 9.963 -12.368 1.00 91.00 114 ALA A C 1
ATOM 905 O O . ALA A 1 114 ? -1.228 10.558 -12.686 1.00 91.00 114 ALA A O 1
ATOM 906 N N . ARG A 1 115 ? 1.007 10.318 -12.836 1.00 90.94 115 ARG A N 1
ATOM 907 C CA . ARG A 1 115 ? 1.228 11.397 -13.793 1.00 90.94 115 ARG A CA 1
ATOM 908 C C . ARG A 1 115 ? 2.487 11.146 -14.611 1.00 90.94 115 ARG A C 1
ATOM 910 O O . ARG A 1 115 ? 3.521 10.788 -14.057 1.00 90.94 115 ARG A O 1
ATOM 917 N N . ALA A 1 116 ? 2.416 11.408 -15.912 1.00 92.06 116 ALA A N 1
ATOM 918 C CA . ALA A 1 116 ? 3.559 11.344 -16.815 1.00 92.06 116 ALA A CA 1
ATOM 919 C C . ALA A 1 116 ? 3.642 12.596 -17.693 1.00 92.06 116 ALA A C 1
ATOM 921 O O . ALA A 1 116 ? 2.630 13.059 -18.228 1.00 92.06 116 ALA A O 1
ATOM 922 N N . GLU A 1 117 ? 4.858 13.103 -17.872 1.00 91.00 117 GLU A N 1
ATOM 923 C CA . GLU A 1 117 ? 5.176 14.100 -18.896 1.00 91.00 117 GLU A CA 1
ATOM 924 C C . GLU A 1 117 ? 5.043 13.504 -20.316 1.00 91.00 117 GLU A C 1
ATOM 926 O O . GLU A 1 117 ? 5.061 12.279 -20.477 1.00 91.00 117 GLU A O 1
ATOM 931 N N . PRO A 1 118 ? 4.940 14.328 -21.381 1.00 92.06 118 PRO A N 1
ATOM 932 C CA . PRO A 1 118 ? 4.813 13.839 -22.759 1.00 92.06 118 PRO A CA 1
ATOM 933 C C . PRO A 1 118 ? 5.938 12.895 -23.194 1.00 92.06 118 PRO A C 1
ATOM 935 O O . PRO A 1 118 ? 5.722 12.017 -24.022 1.00 92.06 118 PRO A O 1
ATOM 938 N N . ALA A 1 119 ? 7.135 13.060 -22.627 1.00 92.12 119 ALA A N 1
ATOM 939 C CA . ALA A 1 119 ? 8.274 12.192 -22.894 1.00 92.12 119 ALA A CA 1
ATOM 940 C C . ALA A 1 119 ? 8.175 10.822 -22.200 1.00 92.12 119 ALA A C 1
ATOM 942 O O . ALA A 1 119 ? 9.026 9.978 -22.451 1.00 92.12 119 ALA A O 1
ATOM 943 N N . GLY A 1 120 ? 7.176 10.579 -21.346 1.00 94.38 120 GLY A N 1
ATOM 944 C CA . GLY A 1 120 ? 7.080 9.399 -20.487 1.00 94.38 120 GLY A CA 1
ATOM 945 C C . GLY A 1 120 ? 7.945 9.497 -19.227 1.00 94.38 120 GLY A C 1
ATOM 946 O O . GLY A 1 120 ? 8.546 10.532 -18.945 1.00 94.38 120 GLY A O 1
ATOM 947 N N . VAL A 1 121 ? 8.023 8.404 -18.467 1.00 96.06 121 VAL A N 1
ATOM 948 C CA . VAL A 1 121 ? 8.723 8.353 -17.172 1.00 96.06 121 VAL A CA 1
ATOM 949 C C . VAL A 1 121 ? 9.895 7.388 -17.255 1.00 96.06 121 VAL A C 1
ATOM 951 O O . VAL A 1 121 ? 9.708 6.192 -17.469 1.00 96.06 121 VAL A O 1
ATOM 954 N N . ARG A 1 122 ? 11.121 7.890 -17.091 1.00 97.06 122 ARG A N 1
ATOM 955 C CA . ARG A 1 122 ? 12.295 7.031 -16.873 1.00 97.06 122 ARG A CA 1
ATOM 956 C C . ARG A 1 122 ? 12.396 6.685 -15.393 1.00 97.06 122 ARG A C 1
ATOM 958 O O . ARG A 1 122 ? 12.139 7.553 -14.560 1.00 97.06 122 ARG A O 1
ATOM 965 N N . TYR A 1 123 ? 12.804 5.462 -15.082 1.00 97.31 123 TYR A N 1
ATOM 966 C CA . TYR A 1 123 ? 12.944 4.987 -13.708 1.00 97.31 123 TYR A CA 1
ATOM 967 C C . TYR A 1 123 ? 14.171 4.088 -13.541 1.00 97.31 123 TYR A C 1
ATOM 969 O O . TYR A 1 123 ? 14.635 3.463 -14.501 1.00 97.31 123 TYR A O 1
ATOM 977 N N . ALA A 1 124 ? 14.641 3.992 -12.301 1.00 97.88 124 ALA A N 1
ATOM 978 C CA . ALA A 1 124 ? 15.567 2.972 -11.833 1.00 97.88 124 ALA A CA 1
ATOM 979 C C . ALA A 1 124 ? 15.087 2.440 -10.476 1.00 97.88 124 ALA A C 1
ATOM 981 O O . ALA A 1 124 ? 14.777 3.220 -9.578 1.00 97.88 124 ALA A O 1
ATOM 982 N N . VAL A 1 125 ? 15.008 1.117 -10.341 1.00 98.50 125 VAL A N 1
ATOM 983 C CA . VAL A 1 125 ? 14.666 0.414 -9.100 1.00 98.50 125 VAL A CA 1
ATOM 984 C C . VAL A 1 125 ? 15.833 -0.488 -8.719 1.00 98.50 125 VAL A C 1
ATOM 986 O O . VAL A 1 125 ? 16.250 -1.341 -9.504 1.00 98.50 125 VAL A O 1
ATOM 989 N N . ASP A 1 126 ? 16.342 -0.328 -7.506 1.00 98.62 126 ASP A N 1
ATOM 990 C CA . ASP A 1 126 ? 17.362 -1.187 -6.920 1.00 98.62 126 ASP A CA 1
ATOM 991 C C . ASP A 1 126 ? 16.713 -2.095 -5.875 1.00 98.62 126 ASP A C 1
ATOM 993 O O . ASP A 1 126 ? 16.077 -1.620 -4.938 1.00 98.62 126 ASP A O 1
ATOM 997 N N . VAL A 1 127 ? 16.894 -3.405 -6.032 1.00 98.75 127 VAL A N 1
ATOM 998 C CA . VAL A 1 127 ? 16.420 -4.435 -5.103 1.00 98.75 127 VAL A CA 1
ATOM 999 C C . VAL A 1 127 ? 17.624 -5.145 -4.499 1.00 98.75 127 VAL A C 1
ATOM 1001 O O . VAL A 1 127 ? 18.394 -5.797 -5.209 1.00 98.75 127 VAL A O 1
ATOM 1004 N N . ARG A 1 128 ? 17.786 -5.049 -3.181 1.00 98.62 128 ARG A N 1
ATOM 1005 C CA . ARG A 1 128 ? 18.796 -5.773 -2.404 1.00 98.62 128 ARG A CA 1
ATOM 1006 C C . ARG A 1 128 ? 18.132 -6.872 -1.593 1.00 98.62 128 ARG A C 1
ATOM 1008 O O . ARG A 1 128 ? 17.113 -6.661 -0.943 1.00 98.62 128 ARG A O 1
ATOM 1015 N N . LEU A 1 129 ? 18.715 -8.059 -1.646 1.00 98.25 129 LEU A N 1
ATOM 1016 C CA . LEU A 1 129 ? 18.231 -9.254 -0.975 1.00 98.25 129 LEU A CA 1
ATOM 1017 C C . LEU A 1 129 ? 19.306 -9.738 -0.014 1.00 98.25 129 LEU A C 1
ATOM 1019 O O . LEU A 1 129 ? 20.411 -10.080 -0.439 1.00 98.25 129 LEU A O 1
ATOM 1023 N N . GLU A 1 130 ? 18.960 -9.836 1.262 1.00 96.69 130 GLU A N 1
ATOM 1024 C CA . GLU A 1 130 ? 19.794 -10.512 2.248 1.00 96.69 130 GLU A CA 1
ATOM 1025 C C . GLU A 1 130 ? 19.325 -11.958 2.371 1.00 96.69 130 GLU A C 1
ATOM 1027 O O . GLU A 1 130 ? 18.156 -12.229 2.656 1.00 96.69 130 GLU A O 1
ATOM 1032 N N . ILE A 1 131 ? 20.239 -12.895 2.143 1.00 94.38 131 ILE A N 1
ATOM 1033 C CA . ILE A 1 131 ? 19.978 -14.333 2.135 1.00 94.38 131 ILE A CA 1
ATOM 1034 C C . ILE A 1 131 ? 20.770 -14.959 3.277 1.00 94.38 131 ILE A C 1
ATOM 1036 O O . ILE A 1 131 ? 21.989 -14.758 3.370 1.00 94.38 131 ILE A O 1
ATOM 1040 N N . ALA A 1 132 ? 20.061 -15.689 4.135 1.00 90.69 132 ALA A N 1
ATOM 1041 C CA . ALA A 1 132 ? 20.640 -16.381 5.275 1.00 90.69 132 ALA A CA 1
ATOM 1042 C C . ALA A 1 132 ? 21.562 -17.519 4.812 1.00 90.69 132 ALA A C 1
ATOM 1044 O O . ALA A 1 132 ? 21.221 -18.271 3.893 1.00 90.69 132 ALA A O 1
ATOM 1045 N N . GLU A 1 133 ? 22.722 -17.645 5.451 1.00 87.88 133 GLU A N 1
ATOM 1046 C CA . GLU A 1 133 ? 23.696 -18.705 5.165 1.00 87.88 133 GLU A CA 1
ATOM 1047 C C . GLU A 1 133 ? 23.208 -20.066 5.666 1.00 87.88 133 GLU A C 1
ATOM 1049 O O . GLU A 1 133 ? 22.275 -20.150 6.467 1.00 87.88 133 GLU A O 1
ATOM 1054 N N . ASP A 1 134 ? 23.806 -21.155 5.182 1.00 77.88 134 ASP A N 1
ATOM 1055 C CA . ASP A 1 134 ? 23.445 -22.502 5.624 1.00 77.88 134 ASP A CA 1
ATOM 1056 C C . ASP A 1 134 ? 23.672 -22.656 7.135 1.00 77.88 134 ASP A C 1
ATOM 1058 O O . ASP A 1 134 ? 24.752 -22.383 7.655 1.00 77.88 134 ASP A O 1
ATOM 1062 N N . GLY A 1 135 ? 22.635 -23.097 7.849 1.00 74.69 135 GLY A N 1
ATOM 1063 C CA . GLY A 1 135 ? 22.652 -23.225 9.309 1.00 74.69 135 GLY A CA 1
ATOM 1064 C C . GLY A 1 135 ? 22.206 -21.975 10.073 1.00 74.69 135 GLY A C 1
ATOM 1065 O O . GLY A 1 135 ? 21.952 -22.078 11.270 1.00 74.69 135 GLY A O 1
ATOM 1066 N N . GLU A 1 136 ? 22.031 -20.828 9.408 1.00 78.81 136 GLU A N 1
ATOM 1067 C CA . GLU A 1 136 ? 21.355 -19.681 10.019 1.00 78.81 136 GLU A CA 1
ATOM 1068 C C . GLU A 1 136 ? 19.849 -19.938 10.132 1.00 78.81 136 GLU A C 1
ATOM 1070 O O . GLU A 1 136 ? 19.211 -20.498 9.231 1.00 78.81 136 GLU A O 1
ATOM 1075 N N . GLU A 1 137 ? 19.271 -19.515 11.250 1.00 71.69 137 GLU A N 1
ATOM 1076 C CA . GLU A 1 137 ? 17.834 -19.576 11.459 1.00 71.69 137 GLU A CA 1
ATOM 1077 C C . GLU A 1 137 ? 17.174 -18.473 10.625 1.00 71.69 137 GLU A C 1
ATOM 1079 O O . GLU A 1 137 ? 17.408 -17.279 10.825 1.00 71.69 137 GLU A O 1
ATOM 1084 N N . VAL A 1 138 ? 16.357 -18.871 9.654 1.00 68.56 138 VAL A N 1
ATOM 1085 C CA . VAL A 1 138 ? 15.419 -17.950 9.015 1.00 68.56 138 VAL A CA 1
ATOM 1086 C C . VAL A 1 138 ? 14.203 -17.930 9.929 1.00 68.56 138 VAL A C 1
ATOM 1088 O O . VAL A 1 138 ? 13.740 -19.013 10.276 1.00 68.56 138 VAL A O 1
ATOM 1091 N N . PRO A 1 139 ? 13.699 -16.760 10.361 1.00 65.56 139 PRO A N 1
ATOM 1092 C CA . PRO A 1 139 ? 12.468 -16.710 11.131 1.00 65.56 139 PRO A CA 1
ATOM 1093 C C . PRO A 1 139 ? 11.338 -17.341 10.311 1.00 65.56 139 PRO A C 1
ATOM 1095 O O . PRO A 1 139 ? 10.770 -16.690 9.431 1.00 65.56 139 PRO A O 1
ATOM 1098 N N . ASP A 1 140 ? 11.056 -18.615 10.578 1.00 56.38 140 ASP A N 1
ATOM 1099 C CA . ASP A 1 140 ? 9.854 -19.283 10.113 1.00 56.38 140 ASP A CA 1
ATOM 1100 C C . ASP A 1 140 ? 8.681 -18.557 10.753 1.00 56.38 140 ASP A C 1
ATOM 1102 O O . ASP A 1 140 ? 8.741 -18.220 11.937 1.00 56.38 140 ASP A O 1
ATOM 1106 N N . GLU A 1 141 ? 7.697 -18.241 9.910 1.00 53.56 141 GLU A N 1
ATOM 1107 C CA . GLU A 1 141 ? 6.355 -17.771 10.244 1.00 53.56 141 GLU A CA 1
ATOM 1108 C C . GLU A 1 141 ? 6.239 -17.133 11.634 1.00 53.56 141 GLU A C 1
ATOM 1110 O O . GLU A 1 141 ? 6.152 -17.816 12.657 1.00 53.56 141 GLU A O 1
ATOM 1115 N N . LEU A 1 142 ? 6.131 -15.795 11.682 1.00 48.28 142 LEU A N 1
ATOM 1116 C CA . LEU A 1 142 ? 5.393 -15.218 12.803 1.00 48.28 142 LEU A CA 1
ATOM 1117 C C . LEU A 1 142 ? 4.084 -16.011 12.887 1.00 48.28 142 LEU A C 1
ATOM 1119 O O . LEU A 1 142 ? 3.453 -16.170 11.834 1.00 48.28 142 LEU A O 1
ATOM 1123 N N . PRO A 1 143 ? 3.686 -16.538 14.062 1.00 41.25 143 PRO A N 1
ATOM 1124 C CA . PRO A 1 143 ? 2.341 -17.059 14.186 1.00 41.25 143 PRO A CA 1
ATOM 1125 C C . PRO A 1 143 ? 1.448 -15.950 13.648 1.00 41.25 143 PRO A C 1
ATOM 1127 O O . PRO A 1 143 ? 1.516 -14.830 14.163 1.00 41.25 143 PRO A O 1
ATOM 1130 N N . LEU A 1 144 ? 0.711 -16.238 12.559 1.00 40.00 144 LEU A N 1
ATOM 1131 C CA . LEU A 1 144 ? -0.432 -15.431 12.137 1.00 40.00 144 LEU A CA 1
ATOM 1132 C C . LEU A 1 144 ? -1.064 -15.006 13.446 1.00 40.00 144 LEU A C 1
ATOM 1134 O O . LEU A 1 144 ? -1.394 -15.908 14.223 1.00 40.00 144 LEU A O 1
ATOM 1138 N N . LEU A 1 145 ? -1.101 -13.703 13.751 1.00 36.50 145 LEU A N 1
ATOM 1139 C CA . LEU A 1 145 ? -1.823 -13.233 14.924 1.00 36.50 145 LEU A CA 1
ATOM 1140 C C . LEU A 1 145 ? -3.193 -13.860 14.780 1.00 36.50 145 LEU A C 1
ATOM 1142 O O . LEU A 1 145 ? -3.926 -13.537 13.844 1.00 36.50 145 LEU A O 1
ATOM 1146 N N . ALA A 1 146 ? -3.405 -14.915 15.570 1.00 30.73 146 ALA A N 1
ATOM 1147 C CA . ALA A 1 146 ? -4.436 -15.892 15.304 1.00 30.73 146 ALA A CA 1
ATOM 1148 C C . ALA A 1 146 ? -5.696 -15.076 15.321 1.00 30.73 146 ALA A C 1
ATOM 1150 O O . ALA A 1 146 ? -5.939 -14.490 16.371 1.00 30.73 146 ALA A O 1
ATOM 1151 N N . GLY A 1 147 ? -6.367 -14.972 14.163 1.00 31.62 147 GLY A N 1
ATOM 1152 C CA . GLY A 1 147 ? -7.482 -14.069 13.914 1.00 31.62 147 GLY A CA 1
ATOM 1153 C C . GLY A 1 147 ? -8.401 -14.098 15.113 1.00 31.62 147 GLY A C 1
ATOM 1154 O O . GLY A 1 147 ? -9.233 -15.000 15.238 1.00 31.62 147 GLY A O 1
ATOM 1155 N N . GLY A 1 148 ? -8.131 -13.181 16.045 1.00 26.83 148 GLY A N 1
ATOM 1156 C CA . GLY A 1 148 ? -8.650 -13.277 17.390 1.00 26.83 148 GLY A CA 1
ATOM 1157 C C . GLY A 1 148 ? -10.127 -13.155 17.186 1.00 26.83 148 GLY A C 1
ATOM 1158 O O . GLY A 1 148 ? -10.543 -12.176 16.569 1.00 26.83 148 GLY A O 1
ATOM 1159 N N . ALA A 1 149 ? -10.880 -14.190 17.570 1.00 29.55 149 ALA A N 1
ATOM 1160 C CA . ALA A 1 149 ? -12.320 -14.204 17.414 1.00 29.55 149 ALA A CA 1
ATOM 1161 C C . ALA A 1 149 ? -12.822 -12.838 17.869 1.00 29.55 149 ALA A C 1
ATOM 1163 O O . ALA A 1 149 ? -12.718 -12.494 19.050 1.00 29.55 149 ALA A O 1
ATOM 1164 N N . ILE A 1 150 ? -13.241 -12.025 16.898 1.00 39.44 150 ILE A N 1
ATOM 1165 C CA . ILE A 1 150 ? -13.609 -10.654 17.182 1.00 39.44 150 ILE A CA 1
ATOM 1166 C C . ILE A 1 150 ? -14.828 -10.792 18.060 1.00 39.44 150 ILE A C 1
ATOM 1168 O O . ILE A 1 150 ? -15.845 -11.371 17.670 1.00 39.44 150 ILE A O 1
ATOM 1172 N N . SER A 1 151 ? -14.709 -10.274 19.272 1.00 33.62 151 SER A N 1
ATOM 1173 C CA . SER A 1 151 ? -15.880 -9.950 20.046 1.00 33.62 151 SER A CA 1
ATOM 1174 C C . SER A 1 151 ? -16.675 -8.944 19.217 1.00 33.62 151 SER A C 1
ATOM 1176 O O . SER A 1 151 ? -16.384 -7.754 19.229 1.00 33.62 151 SER A O 1
ATOM 1178 N N . THR A 1 152 ? -17.700 -9.415 18.504 1.00 35.12 152 THR A N 1
ATOM 1179 C CA . THR A 1 152 ? -18.757 -8.559 17.945 1.00 35.12 152 THR A CA 1
ATOM 1180 C C . THR A 1 152 ? -19.495 -7.804 19.050 1.00 35.12 152 THR A C 1
ATOM 1182 O O . THR A 1 152 ? -20.267 -6.886 18.774 1.00 35.12 152 THR A O 1
ATOM 1185 N N . ALA A 1 153 ? -19.262 -8.164 20.319 1.00 34.22 153 ALA A N 1
ATOM 1186 C CA . ALA A 1 153 ? -19.676 -7.348 21.434 1.00 34.22 153 ALA A CA 1
ATOM 1187 C C . ALA A 1 153 ? -18.823 -6.077 21.454 1.00 34.22 153 ALA A C 1
ATOM 1189 O O . ALA A 1 153 ? -17.675 -6.074 21.903 1.00 34.22 153 ALA A O 1
ATOM 1190 N N . VAL A 1 154 ? -19.442 -4.991 20.995 1.00 40.84 154 VAL A N 1
ATOM 1191 C CA . VAL A 1 154 ? -19.095 -3.628 21.385 1.00 40.84 154 VAL A CA 1
ATOM 1192 C C . VAL A 1 154 ? -19.063 -3.613 22.913 1.00 40.84 154 VAL A C 1
ATOM 1194 O O . VAL A 1 154 ? -20.112 -3.624 23.563 1.00 40.84 154 VAL A O 1
ATOM 1197 N N . LYS A 1 155 ? -17.870 -3.638 23.520 1.00 38.72 155 LYS A N 1
ATOM 1198 C CA . LYS A 1 155 ? -17.764 -3.296 24.939 1.00 38.72 155 LYS A CA 1
ATOM 1199 C C . LYS A 1 155 ? -18.214 -1.838 25.045 1.00 38.72 155 LYS A C 1
ATOM 1201 O O . LYS A 1 155 ? -17.689 -1.009 24.302 1.00 38.72 155 LYS A O 1
ATOM 1206 N N . PRO A 1 156 ? -19.191 -1.500 25.902 1.00 41.53 156 PRO A N 1
ATOM 1207 C CA . PRO A 1 156 ? -19.598 -0.117 26.070 1.00 41.53 156 PRO A CA 1
ATOM 1208 C C . PRO A 1 156 ? -18.375 0.673 26.523 1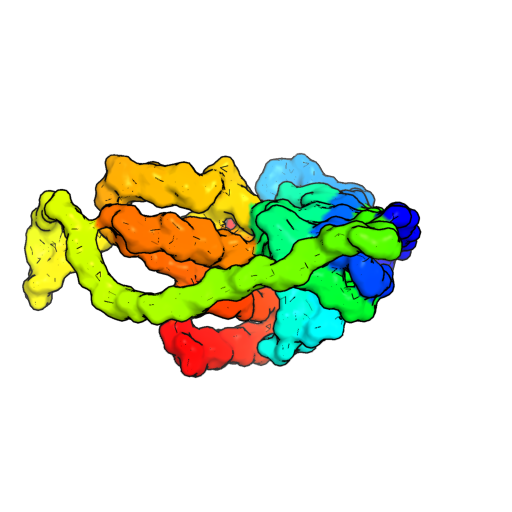.00 41.53 156 PRO A C 1
ATOM 1210 O O . PRO A 1 156 ? -17.860 0.454 27.621 1.00 41.53 156 PRO A O 1
ATOM 1213 N N . VAL A 1 157 ? -17.883 1.555 25.659 1.00 47.41 157 VAL A N 1
ATOM 1214 C CA . VAL A 1 157 ? -16.811 2.474 26.021 1.00 47.41 157 VAL A CA 1
ATOM 1215 C C . VAL A 1 157 ? -17.323 3.367 27.153 1.00 47.41 157 VAL A C 1
ATOM 1217 O O . VAL A 1 157 ? -18.482 3.799 27.155 1.00 47.41 157 VAL A O 1
ATOM 1220 N N . GLY A 1 158 ? -16.460 3.556 28.154 1.00 43.97 158 GLY A N 1
ATOM 1221 C CA . GLY A 1 158 ? -16.737 4.249 29.405 1.00 43.97 158 GLY A CA 1
ATOM 1222 C C . GLY A 1 158 ? -17.346 5.643 29.234 1.00 43.97 158 GLY A C 1
ATOM 1223 O O . GLY A 1 158 ? -17.268 6.259 28.177 1.00 43.97 158 GLY A O 1
ATOM 1224 N N . LYS A 1 159 ? -17.988 6.094 30.320 1.00 47.31 159 LYS A N 1
ATOM 1225 C CA . LYS A 1 159 ? -18.811 7.307 30.466 1.00 47.31 159 LYS A CA 1
ATOM 1226 C C . LYS A 1 159 ? -18.410 8.454 29.536 1.00 47.31 159 LYS A C 1
ATOM 1228 O O . LYS A 1 159 ? -17.556 9.272 29.847 1.00 47.31 159 LYS A O 1
ATOM 1233 N N . THR A 1 160 ? -19.128 8.524 28.435 1.00 47.78 160 THR A N 1
ATOM 1234 C CA . THR A 1 160 ? -19.278 9.722 27.632 1.00 47.78 160 THR A CA 1
ATOM 1235 C C . THR A 1 160 ? -20.400 10.529 28.260 1.00 47.78 160 THR A C 1
ATOM 1237 O O . THR A 1 160 ? -21.454 9.976 28.595 1.00 47.78 160 THR A O 1
ATOM 1240 N N . ASP A 1 161 ? -20.142 11.813 28.501 1.00 52.00 161 ASP A N 1
ATOM 1241 C CA . ASP A 1 161 ? -21.173 12.772 28.873 1.00 52.00 161 ASP A CA 1
ATOM 1242 C C . ASP A 1 161 ? -22.203 12.765 27.747 1.00 52.00 161 ASP A C 1
ATOM 1244 O O . ASP A 1 161 ? -21.988 13.333 26.674 1.00 52.00 161 ASP A O 1
ATOM 1248 N N . ALA A 1 162 ? -23.279 12.010 27.966 1.00 51.31 162 ALA A N 1
ATOM 1249 C CA . ALA A 1 162 ? -24.295 11.749 26.971 1.00 51.31 162 ALA A CA 1
ATOM 1250 C C . ALA A 1 162 ? -24.787 13.082 26.399 1.00 51.31 162 ALA A C 1
ATOM 1252 O O . ALA A 1 162 ? -25.492 13.843 27.064 1.00 51.31 162 ALA A O 1
ATOM 1253 N N . ARG A 1 163 ? -24.441 13.358 25.138 1.00 59.31 163 ARG A N 1
ATOM 1254 C CA . ARG A 1 163 ? -25.241 14.276 24.332 1.00 59.31 163 ARG A CA 1
ATOM 1255 C C . ARG A 1 163 ? -26.592 13.583 24.205 1.00 59.31 163 ARG A C 1
ATOM 1257 O O . ARG A 1 163 ? -26.620 12.406 23.851 1.00 59.31 163 ARG A O 1
ATOM 1264 N N . GLY A 1 164 ? -27.644 14.267 24.657 1.00 59.25 164 GLY A N 1
ATOM 1265 C CA . GLY A 1 164 ? -28.960 13.695 24.951 1.00 59.25 164 GLY A CA 1
ATOM 1266 C C . GLY A 1 164 ? -29.548 12.813 23.840 1.00 59.25 164 GLY A C 1
ATOM 1267 O O . GLY A 1 164 ? -29.029 12.793 22.723 1.00 59.25 164 GLY A O 1
ATOM 1268 N N . PRO A 1 165 ? -30.624 12.071 24.151 1.00 63.47 165 PRO A N 1
ATOM 1269 C CA . PRO A 1 165 ? -31.208 11.112 23.221 1.00 63.47 165 PRO A CA 1
ATOM 1270 C C . PRO A 1 165 ? -31.527 11.771 21.875 1.00 63.47 165 PRO A C 1
ATOM 1272 O O . PRO A 1 165 ? -31.968 12.924 21.838 1.00 63.47 165 PRO A O 1
ATOM 1275 N N . ASP A 1 166 ? -31.301 11.046 20.779 1.00 67.19 166 ASP A N 1
ATOM 1276 C CA . ASP A 1 166 ? -31.872 11.446 19.497 1.00 67.19 166 ASP A CA 1
ATOM 1277 C C . ASP A 1 166 ? -33.411 11.359 19.550 1.00 67.19 166 ASP A C 1
ATOM 1279 O O . ASP A 1 166 ? -34.014 10.859 20.507 1.00 67.19 166 ASP A O 1
ATOM 1283 N N . ASP A 1 167 ? -34.063 11.866 18.512 1.00 68.50 167 ASP A N 1
ATOM 1284 C CA . ASP A 1 167 ? -35.519 11.860 18.353 1.00 68.50 167 ASP A CA 1
ATOM 1285 C C . ASP A 1 167 ? -36.151 10.452 18.343 1.00 68.50 167 ASP A C 1
ATOM 1287 O O . ASP A 1 167 ? -37.372 10.318 18.456 1.00 68.50 167 ASP A O 1
ATOM 1291 N N . ARG A 1 168 ? -35.333 9.398 18.255 1.00 73.44 168 ARG A N 1
ATOM 1292 C CA . ARG A 1 168 ? -35.713 7.981 18.232 1.00 73.44 168 ARG A CA 1
ATOM 1293 C C . ARG A 1 168 ? -35.250 7.214 19.479 1.00 73.44 168 ARG A C 1
ATOM 1295 O O . ARG A 1 168 ? -35.428 5.998 19.538 1.00 73.44 168 ARG A O 1
ATOM 1302 N N . GLY A 1 169 ? -34.702 7.896 20.489 1.00 75.06 169 GLY A N 1
ATOM 1303 C CA . GLY A 1 169 ? -34.212 7.285 21.731 1.00 75.06 169 GLY A CA 1
ATOM 1304 C C . GLY A 1 169 ? -32.823 6.639 21.630 1.00 75.06 169 GLY A C 1
ATOM 1305 O O . GLY A 1 169 ? -32.415 5.927 22.547 1.00 75.06 169 GLY A O 1
ATOM 1306 N N . GLY A 1 170 ? -32.099 6.876 20.535 1.00 75.25 170 GLY A N 1
ATOM 1307 C CA . GLY A 1 170 ? -30.703 6.499 20.329 1.00 75.25 170 GLY A CA 1
ATOM 1308 C C . GLY A 1 170 ? -29.714 7.483 20.961 1.00 75.25 170 GLY A C 1
ATOM 1309 O O . GLY A 1 170 ? -30.091 8.502 21.540 1.00 75.25 170 GLY A O 1
ATOM 1310 N N . ARG A 1 171 ? -28.417 7.177 20.852 1.00 81.44 171 ARG A N 1
ATOM 1311 C CA . ARG A 1 171 ? -27.313 8.022 21.337 1.00 81.44 171 ARG A CA 1
ATOM 1312 C C . ARG A 1 171 ? -26.495 8.536 20.156 1.00 81.44 171 ARG A C 1
ATOM 1314 O O . ARG A 1 171 ? -26.091 7.752 19.303 1.00 81.44 171 ARG A O 1
ATOM 1321 N N . TRP A 1 172 ? -26.183 9.830 20.161 1.00 85.62 172 TRP A N 1
ATOM 1322 C CA . TRP A 1 172 ? -25.208 10.406 19.238 1.00 85.62 172 TRP A CA 1
ATOM 1323 C C . TRP A 1 172 ? -23.793 9.939 19.584 1.00 85.62 172 TRP A C 1
ATOM 1325 O O . TRP A 1 172 ? -23.362 10.072 20.732 1.00 85.62 172 TRP A O 1
ATOM 1335 N N . LEU A 1 173 ? -23.079 9.423 18.582 1.00 89.38 173 LEU A N 1
ATOM 1336 C CA . LEU A 1 173 ? -21.662 9.080 18.670 1.00 89.38 173 LEU A CA 1
ATOM 1337 C C . LEU A 1 173 ? -20.837 10.109 17.895 1.00 89.38 173 LEU A C 1
ATOM 1339 O O . LEU A 1 173 ? -21.209 10.521 16.796 1.00 89.38 173 LEU A O 1
ATOM 1343 N N . LYS A 1 174 ? -19.719 10.528 18.477 1.00 93.50 174 LYS A N 1
ATOM 1344 C CA . LYS A 1 174 ? -18.724 11.406 17.869 1.00 93.50 174 LYS A CA 1
ATOM 1345 C C . LYS A 1 174 ? -17.558 10.546 17.398 1.00 93.50 174 LYS A C 1
ATOM 1347 O O . LYS A 1 174 ? -16.983 9.823 18.198 1.00 93.50 174 LYS A O 1
ATOM 1352 N N . GLY A 1 175 ? -17.149 10.667 16.148 1.00 95.31 175 GLY A N 1
ATOM 1353 C CA . GLY A 1 175 ? -15.972 9.953 15.674 1.00 95.31 175 GLY A CA 1
ATOM 1354 C C . GLY A 1 175 ? -15.463 10.486 14.354 1.00 95.31 175 GLY A C 1
ATOM 1355 O O . GLY A 1 175 ? -16.028 11.437 13.808 1.00 95.31 175 GLY A O 1
ATOM 1356 N N . ASP A 1 176 ? -14.387 9.870 13.889 1.00 96.81 176 ASP A N 1
ATOM 1357 C CA . ASP A 1 176 ? -13.767 10.141 12.598 1.00 96.81 176 ASP A CA 1
ATOM 1358 C C . ASP A 1 176 ? -13.819 8.873 11.738 1.00 96.81 176 ASP A C 1
ATOM 1360 O O . ASP A 1 176 ? -13.616 7.767 12.244 1.00 96.81 176 ASP A O 1
ATOM 1364 N N . LEU A 1 177 ? -14.159 9.032 10.460 1.00 97.12 177 LEU A N 1
ATOM 1365 C CA . LEU A 1 177 ? -14.332 7.943 9.497 1.00 97.12 177 LEU A CA 1
ATOM 1366 C C . LEU A 1 177 ? -13.218 7.899 8.442 1.00 97.12 177 LEU A C 1
ATOM 1368 O O . LEU A 1 177 ? -13.218 6.984 7.617 1.00 97.12 177 LEU A O 1
ATOM 1372 N N . HIS A 1 178 ? -12.303 8.870 8.435 1.00 97.44 178 HIS A N 1
ATOM 1373 C CA . HIS A 1 178 ? -11.282 8.991 7.398 1.00 97.44 178 HIS A CA 1
ATOM 1374 C C . HIS A 1 178 ? -10.012 9.619 7.971 1.00 97.44 178 HIS A C 1
ATOM 1376 O O . HIS A 1 178 ? -9.927 10.834 8.135 1.00 97.44 178 HIS A O 1
ATOM 1382 N N . CYS A 1 179 ? -9.004 8.792 8.247 1.00 95.75 179 CYS A N 1
ATOM 1383 C CA . CYS A 1 179 ? -7.696 9.275 8.678 1.00 95.75 179 CYS A CA 1
ATOM 1384 C C . CYS A 1 179 ? -6.556 8.361 8.218 1.00 95.75 179 CYS A C 1
ATOM 1386 O O . CYS A 1 179 ? -6.755 7.173 7.960 1.00 95.75 179 CYS A O 1
ATOM 1388 N N . HIS A 1 180 ? -5.356 8.936 8.165 1.00 97.31 180 HIS A N 1
ATOM 1389 C CA . HIS A 1 180 ? -4.145 8.297 7.655 1.00 97.31 180 HIS A CA 1
ATOM 1390 C C . HIS A 1 180 ? -3.063 8.246 8.721 1.00 97.31 180 HIS A C 1
ATOM 1392 O O . HIS A 1 180 ? -2.972 9.120 9.590 1.00 97.31 180 HIS A O 1
ATOM 1398 N N . THR A 1 181 ? -2.201 7.244 8.618 1.00 97.62 181 THR A N 1
ATOM 1399 C CA . THR A 1 181 ? -1.063 7.042 9.509 1.00 97.62 181 THR A CA 1
ATOM 1400 C C . THR A 1 181 ? 0.225 6.982 8.702 1.00 97.62 181 THR A C 1
ATOM 1402 O O . THR A 1 181 ? 0.237 7.139 7.481 1.00 97.62 181 THR A O 1
ATOM 1405 N N . LEU A 1 182 ? 1.336 6.702 9.380 1.00 96.62 182 LEU A N 1
ATOM 1406 C CA . LEU A 1 182 ? 2.604 6.398 8.723 1.00 96.62 182 LEU A CA 1
ATOM 1407 C C . LEU A 1 182 ? 2.505 5.222 7.736 1.00 96.62 182 LEU A C 1
ATOM 1409 O O . LEU A 1 182 ? 3.422 5.050 6.937 1.00 96.62 182 LEU A O 1
ATOM 1413 N N . HIS A 1 183 ? 1.447 4.405 7.765 1.00 97.25 183 HIS A N 1
ATOM 1414 C CA . HIS A 1 183 ? 1.269 3.326 6.796 1.00 97.25 183 HIS A CA 1
ATOM 1415 C C . HIS A 1 183 ? 0.934 3.819 5.382 1.00 97.25 183 HIS A C 1
ATOM 1417 O O . HIS A 1 183 ? 1.126 3.066 4.432 1.00 97.25 183 HIS A O 1
ATOM 1423 N N . SER A 1 184 ? 0.534 5.079 5.210 1.00 96.25 184 SER A N 1
ATOM 1424 C CA . SER A 1 184 ? 0.428 5.717 3.899 1.00 96.25 184 SER A CA 1
ATOM 1425 C C . SER A 1 184 ? 1.105 7.089 3.884 1.00 96.25 184 SER A C 1
ATOM 1427 O O . SER A 1 184 ? 2.335 7.153 3.823 1.00 96.25 184 SER A O 1
ATOM 1429 N N . ASP A 1 185 ? 0.338 8.173 3.930 1.00 93.69 185 ASP A N 1
ATOM 1430 C CA . ASP A 1 185 ? 0.812 9.558 3.827 1.00 93.69 185 ASP A CA 1
ATOM 1431 C C . ASP A 1 185 ? 0.559 10.388 5.101 1.00 93.69 185 ASP A C 1
ATOM 1433 O O . ASP A 1 185 ? 0.896 11.574 5.162 1.00 93.69 185 ASP A O 1
ATOM 1437 N N . GLY A 1 186 ? 0.018 9.761 6.147 1.00 93.88 186 GLY A N 1
ATOM 1438 C CA . GLY A 1 186 ? -0.150 10.366 7.457 1.00 93.88 186 GLY A CA 1
ATOM 1439 C C . GLY A 1 186 ? 1.176 10.557 8.197 1.00 93.88 186 GLY A C 1
ATOM 1440 O O . GLY A 1 186 ? 2.197 9.933 7.910 1.00 93.88 186 GLY A O 1
ATOM 1441 N N . LEU A 1 187 ? 1.151 11.428 9.207 1.00 94.38 187 LEU A N 1
ATOM 1442 C CA . LEU A 1 187 ? 2.342 11.795 9.986 1.00 94.38 187 LEU A CA 1
ATOM 1443 C C . LEU A 1 187 ? 2.434 11.091 11.344 1.00 94.38 187 LEU A C 1
ATOM 1445 O O . LEU A 1 187 ? 3.465 11.182 12.006 1.00 94.38 187 LEU A O 1
ATOM 1449 N N . ASN A 1 188 ? 1.367 10.416 11.768 1.00 97.06 188 ASN A N 1
ATOM 1450 C CA . ASN A 1 188 ? 1.265 9.803 13.087 1.00 97.06 188 ASN A CA 1
ATOM 1451 C C . ASN A 1 188 ? 1.273 8.279 13.009 1.00 97.06 188 ASN A C 1
ATOM 1453 O O . ASN A 1 188 ? 0.767 7.685 12.057 1.00 97.06 188 ASN A O 1
ATOM 1457 N N . THR A 1 189 ? 1.825 7.639 14.037 1.00 98.06 189 THR A N 1
ATOM 1458 C CA . THR A 1 189 ? 1.620 6.199 14.257 1.00 98.06 189 THR A CA 1
ATOM 1459 C C . THR A 1 189 ? 0.147 5.917 14.567 1.00 98.06 189 THR A C 1
ATOM 1461 O O . THR A 1 189 ? -0.575 6.798 15.042 1.00 98.06 189 THR A O 1
ATOM 1464 N N . VAL A 1 190 ? -0.294 4.668 14.381 1.00 97.81 190 VAL A N 1
ATOM 1465 C CA . VAL A 1 190 ? -1.645 4.238 14.785 1.00 97.81 190 VAL A CA 1
ATOM 1466 C C . VAL A 1 190 ? -1.889 4.559 16.265 1.00 97.81 190 VAL A C 1
ATOM 1468 O O . VAL A 1 190 ? -2.919 5.129 16.617 1.00 97.81 190 VAL A O 1
ATOM 1471 N N . ARG A 1 191 ? -0.904 4.274 17.131 1.00 97.88 191 ARG A N 1
ATOM 1472 C CA . ARG A 1 191 ? -0.977 4.539 18.575 1.00 97.88 191 ARG A CA 1
ATOM 1473 C C . ARG A 1 191 ? -1.192 6.018 18.898 1.00 97.88 191 ARG A C 1
ATOM 1475 O O . ARG A 1 191 ? -2.084 6.330 19.680 1.00 97.88 191 ARG A O 1
ATOM 1482 N N . GLU A 1 192 ? -0.397 6.909 18.310 1.00 98.25 192 GLU A N 1
ATOM 1483 C CA . GLU A 1 192 ? -0.532 8.359 18.522 1.00 98.25 192 GLU A CA 1
ATOM 1484 C C . GLU A 1 192 ? -1.905 8.870 18.070 1.00 98.25 192 GLU A C 1
ATOM 1486 O O . GLU A 1 192 ? -2.509 9.705 18.744 1.00 98.25 192 GLU A O 1
ATOM 1491 N N . LEU A 1 193 ? -2.415 8.348 16.950 1.00 97.19 193 LEU A N 1
ATOM 1492 C CA . LEU A 1 193 ? -3.717 8.731 16.411 1.00 97.19 193 LEU A CA 1
ATOM 1493 C C . LEU A 1 193 ? -4.854 8.280 17.344 1.00 97.19 193 LEU A C 1
ATOM 1495 O O . LEU A 1 193 ? -5.741 9.071 17.672 1.00 97.19 193 LEU A O 1
ATOM 1499 N N . VAL A 1 194 ? -4.787 7.043 17.843 1.00 97.56 194 VAL A N 1
ATOM 1500 C CA . VAL A 1 194 ? -5.757 6.496 18.804 1.00 97.56 194 VAL A CA 1
ATOM 1501 C C . VAL A 1 194 ? -5.730 7.255 20.133 1.00 97.56 194 VAL A C 1
ATOM 1503 O O . VAL A 1 194 ? -6.788 7.629 20.642 1.00 97.56 194 VAL A O 1
ATOM 1506 N N . ASP A 1 195 ? -4.545 7.542 20.676 1.00 97.38 195 ASP A N 1
ATOM 1507 C CA . ASP A 1 195 ? -4.410 8.350 21.895 1.00 97.38 195 ASP A CA 1
ATOM 1508 C C . ASP A 1 195 ? -5.052 9.718 21.721 1.00 97.38 195 ASP A C 1
ATOM 1510 O O . ASP A 1 195 ? -5.841 10.161 22.560 1.00 97.38 195 ASP A O 1
ATOM 1514 N N . ARG A 1 196 ? -4.775 10.365 20.586 1.00 97.12 196 ARG A N 1
ATOM 1515 C CA . ARG A 1 196 ? -5.333 11.675 20.293 1.00 97.12 196 ARG A CA 1
ATOM 1516 C C . ARG A 1 196 ? -6.855 11.635 20.166 1.00 97.12 196 ARG A C 1
ATOM 1518 O O . ARG A 1 196 ? -7.531 12.548 20.642 1.00 97.12 196 ARG A O 1
ATOM 1525 N N . ALA A 1 197 ? -7.406 10.590 19.557 1.00 96.88 197 ALA A N 1
ATOM 1526 C CA . ALA A 1 197 ? -8.846 10.391 19.454 1.00 96.88 197 ALA A CA 1
ATOM 1527 C C . ALA A 1 197 ? -9.508 10.244 20.837 1.00 96.88 197 ALA A C 1
ATOM 1529 O O . ALA A 1 197 ? -10.539 10.874 21.092 1.00 96.88 197 ALA A O 1
ATOM 1530 N N . ILE A 1 198 ? -8.885 9.494 21.751 1.00 95.88 198 ILE A N 1
ATOM 1531 C CA . ILE A 1 198 ? -9.351 9.339 23.138 1.00 95.88 198 ILE A CA 1
ATOM 1532 C C . ILE A 1 198 ? -9.298 10.679 23.883 1.00 95.88 198 ILE A C 1
ATOM 1534 O O . ILE A 1 198 ? -10.283 11.072 24.508 1.00 95.88 198 ILE A O 1
ATOM 1538 N N . GLU A 1 199 ? -8.194 11.425 23.779 1.00 96.06 199 GLU A N 1
ATOM 1539 C CA . GLU A 1 199 ? -8.058 12.760 24.384 1.00 96.06 199 GLU A CA 1
ATOM 1540 C C . GLU A 1 199 ? -9.124 13.748 23.889 1.00 96.06 199 GLU A C 1
ATOM 1542 O O . GLU A 1 199 ? -9.609 14.591 24.644 1.00 96.06 199 GLU A O 1
ATOM 1547 N N . LEU A 1 200 ? -9.499 13.649 22.611 1.00 95.38 200 LEU A N 1
ATOM 1548 C CA . LEU A 1 200 ? -10.546 14.461 21.990 1.00 95.38 200 LEU A CA 1
ATOM 1549 C C . LEU A 1 200 ? -11.967 13.975 22.319 1.00 95.38 200 LEU A C 1
ATOM 1551 O O . LEU A 1 200 ? -12.941 14.600 21.872 1.00 95.38 200 LEU A O 1
ATOM 1555 N N . GLY A 1 201 ? -12.105 12.883 23.074 1.00 93.06 201 GLY A N 1
ATOM 1556 C CA . GLY A 1 201 ? -13.382 12.281 23.444 1.00 93.06 201 GLY A CA 1
ATOM 1557 C C . GLY A 1 201 ? -14.154 11.743 22.241 1.00 93.06 201 GLY A C 1
ATOM 1558 O O . GLY A 1 201 ? -15.361 11.977 22.151 1.00 93.06 201 GLY A O 1
ATOM 1559 N N . LEU A 1 202 ? -13.466 11.124 21.275 1.00 95.50 202 LEU A N 1
ATOM 1560 C CA . LEU A 1 202 ? -14.118 10.367 20.205 1.00 95.50 202 LEU A CA 1
ATOM 1561 C C . LEU A 1 202 ? -14.623 9.021 20.748 1.00 95.50 202 LEU A C 1
ATOM 1563 O O . LEU A 1 202 ? -13.924 8.333 21.485 1.00 95.50 202 LEU A O 1
ATOM 1567 N N . ASP A 1 203 ? -15.842 8.650 20.365 1.00 93.44 203 ASP A N 1
ATOM 1568 C CA . ASP A 1 203 ? -16.436 7.336 20.613 1.00 93.44 203 ASP A CA 1
ATOM 1569 C C . ASP A 1 203 ? -15.873 6.274 19.654 1.00 93.44 203 ASP A C 1
ATOM 1571 O O . ASP A 1 203 ? -15.768 5.100 20.018 1.00 93.44 203 ASP A O 1
ATOM 1575 N N . PHE A 1 204 ? -15.521 6.676 18.427 1.00 95.88 204 PHE A N 1
ATOM 1576 C CA . PHE A 1 204 ? -14.959 5.793 17.410 1.00 95.88 204 PHE A CA 1
ATOM 1577 C C . PHE A 1 204 ? -13.943 6.498 16.506 1.00 95.88 204 PHE A C 1
ATOM 1579 O O . PHE A 1 204 ? -13.966 7.722 16.348 1.00 95.88 204 PHE A O 1
ATOM 1586 N N . LEU A 1 205 ? -13.081 5.698 15.888 1.00 97.44 205 LEU A N 1
ATOM 1587 C CA . LEU A 1 205 ? -12.053 6.130 14.954 1.00 97.44 205 LEU A CA 1
ATOM 1588 C C . LEU A 1 205 ? -11.862 5.068 13.867 1.00 97.44 205 LEU A C 1
ATOM 1590 O O . LEU A 1 205 ? -11.543 3.919 14.181 1.00 97.44 205 LEU A O 1
ATOM 1594 N N . ALA A 1 206 ? -12.027 5.452 12.603 1.00 97.62 206 ALA A N 1
ATOM 1595 C CA . ALA A 1 206 ? -11.654 4.624 11.465 1.00 97.62 206 ALA A CA 1
ATOM 1596 C C . ALA A 1 206 ? -10.305 5.050 10.893 1.00 97.62 206 ALA A C 1
ATOM 1598 O O . ALA A 1 206 ? -10.124 6.223 10.576 1.00 97.62 206 ALA A O 1
ATOM 1599 N N . VAL A 1 207 ? -9.392 4.093 10.721 1.00 97.88 207 VAL A N 1
ATOM 1600 C CA . VAL A 1 207 ? -8.089 4.325 10.081 1.00 97.88 207 VAL A CA 1
ATOM 1601 C C . VAL A 1 207 ? -8.102 3.714 8.687 1.00 97.88 207 VAL A C 1
ATOM 1603 O O . VAL A 1 207 ? -8.355 2.517 8.535 1.00 97.88 207 VAL A O 1
ATOM 1606 N N . THR A 1 208 ? -7.858 4.549 7.681 1.00 97.81 208 THR A N 1
ATOM 1607 C CA . THR A 1 208 ? -8.120 4.293 6.259 1.00 97.81 208 THR A CA 1
ATOM 1608 C C . THR A 1 208 ? -6.893 4.641 5.420 1.00 97.81 208 THR A C 1
ATOM 1610 O O . THR A 1 208 ? -6.980 5.437 4.491 1.00 97.81 208 THR A O 1
ATOM 1613 N N . ASP A 1 209 ? -5.733 4.073 5.760 1.00 97.94 209 ASP A N 1
ATOM 1614 C CA . ASP A 1 209 ? -4.510 4.268 4.977 1.00 97.94 209 ASP A CA 1
ATOM 1615 C C . ASP A 1 209 ? -4.705 3.889 3.495 1.00 97.94 209 ASP A C 1
ATOM 1617 O O . ASP A 1 209 ? -5.498 3.005 3.151 1.00 97.94 209 ASP A O 1
ATOM 1621 N N . HIS A 1 210 ? -3.992 4.586 2.606 1.00 97.38 210 HIS A N 1
ATOM 1622 C CA . HIS A 1 210 ? -4.145 4.428 1.160 1.00 97.38 210 HIS A CA 1
ATOM 1623 C C . HIS A 1 210 ? -3.669 3.054 0.674 1.00 97.38 210 HIS A C 1
ATOM 1625 O O . HIS A 1 210 ? -2.475 2.747 0.738 1.00 97.38 210 HIS A O 1
ATOM 1631 N N . ASN A 1 211 ? -4.585 2.281 0.080 1.00 97.25 211 ASN A N 1
ATOM 1632 C CA . ASN A 1 211 ? -4.299 1.048 -0.667 1.00 97.25 211 ASN A CA 1
ATOM 1633 C C . ASN A 1 211 ? -3.492 -0.018 0.104 1.00 97.25 211 ASN A C 1
ATOM 1635 O O . ASN A 1 211 ? -2.750 -0.798 -0.501 1.00 97.25 211 ASN A O 1
ATOM 1639 N N . THR A 1 212 ? -3.558 -0.021 1.436 1.00 96.69 212 THR A N 1
ATOM 1640 C CA . THR A 1 212 ? -2.845 -0.969 2.298 1.00 96.69 212 THR A CA 1
ATOM 1641 C C . THR A 1 212 ? -3.668 -1.274 3.540 1.00 96.69 212 THR A C 1
ATOM 1643 O O . THR A 1 212 ? -4.298 -0.391 4.115 1.00 96.69 212 THR A O 1
ATOM 1646 N N . ASN A 1 213 ? -3.608 -2.523 3.996 1.00 95.25 213 ASN A N 1
ATOM 1647 C CA . ASN A 1 213 ? -4.191 -2.971 5.261 1.00 95.25 213 ASN A CA 1
ATOM 1648 C C . ASN A 1 213 ? -3.121 -3.236 6.338 1.00 95.25 213 ASN A C 1
ATOM 1650 O O . ASN A 1 213 ? -3.403 -3.836 7.373 1.00 95.25 213 ASN A O 1
ATOM 1654 N N . SER A 1 214 ? -1.870 -2.825 6.105 1.00 95.62 214 SER A N 1
ATOM 1655 C CA . SER A 1 214 ? -0.749 -3.129 7.010 1.00 95.62 214 SER A CA 1
ATOM 1656 C C . SER A 1 214 ? -0.892 -2.526 8.417 1.00 95.62 214 SER A C 1
ATOM 1658 O O . SER A 1 214 ? -0.273 -3.030 9.349 1.00 95.62 214 SER A O 1
ATOM 1660 N N . HIS A 1 215 ? -1.708 -1.481 8.592 1.00 95.56 215 HIS A N 1
ATOM 1661 C CA . HIS A 1 215 ? -2.020 -0.865 9.890 1.00 95.56 215 HIS A CA 1
ATOM 1662 C C . HIS A 1 215 ? -3.021 -1.672 10.726 1.00 95.56 215 HIS A C 1
ATOM 1664 O O . HIS A 1 215 ? -3.192 -1.392 11.911 1.00 95.56 215 HIS A O 1
ATOM 1670 N N . HIS A 1 216 ? -3.705 -2.665 10.144 1.00 95.12 216 HIS A N 1
ATOM 1671 C CA . HIS A 1 216 ? -4.746 -3.425 10.851 1.00 95.12 216 HIS A CA 1
ATOM 1672 C C . HIS A 1 216 ? -4.183 -4.217 12.034 1.00 95.12 216 HIS A C 1
ATOM 1674 O O . HIS A 1 216 ? -4.852 -4.340 13.055 1.00 95.12 216 HIS A O 1
ATOM 1680 N N . GLU A 1 217 ? -2.942 -4.695 11.931 1.00 91.75 217 GLU A N 1
ATOM 1681 C CA . GLU A 1 217 ? -2.255 -5.380 13.030 1.00 91.75 217 GLU A CA 1
ATOM 1682 C C . GLU A 1 217 ? -2.028 -4.455 14.238 1.00 91.75 217 GLU A C 1
ATOM 1684 O O . GLU A 1 217 ? -2.240 -4.850 15.386 1.00 91.7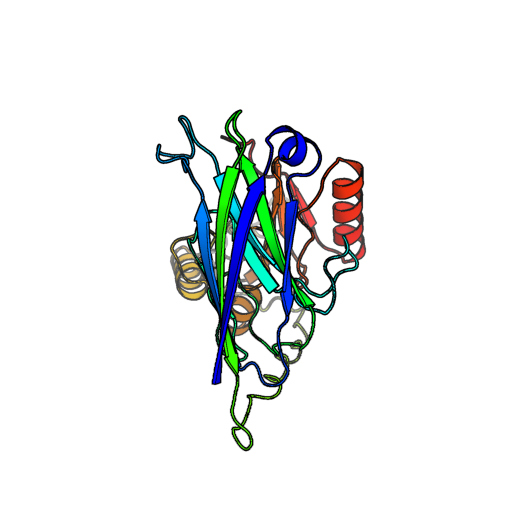5 217 GLU A O 1
ATOM 1689 N N . ASP A 1 218 ? -1.664 -3.200 13.981 1.00 94.00 218 ASP A N 1
ATOM 1690 C CA . ASP A 1 218 ? -1.470 -2.195 15.023 1.00 94.00 218 ASP A CA 1
ATOM 1691 C C . ASP A 1 218 ? -2.811 -1.783 15.653 1.00 94.00 218 ASP A C 1
ATOM 1693 O O . ASP A 1 218 ? -2.875 -1.542 16.858 1.00 94.00 218 ASP A O 1
ATOM 1697 N N . LEU A 1 219 ? -3.902 -1.752 14.876 1.00 94.25 219 LEU A N 1
ATOM 1698 C CA . LEU A 1 219 ? -5.253 -1.557 15.417 1.00 94.25 219 LEU A CA 1
ATOM 1699 C C . LEU A 1 219 ? -5.667 -2.708 16.340 1.00 94.25 219 LEU A C 1
ATOM 1701 O O . LEU A 1 219 ? -6.232 -2.461 17.407 1.00 94.25 219 LEU A O 1
ATOM 1705 N N . ASP A 1 220 ? -5.368 -3.951 15.961 1.00 92.12 220 ASP A N 1
ATOM 1706 C CA . ASP A 1 220 ? -5.687 -5.131 16.770 1.00 92.12 220 ASP A CA 1
ATOM 1707 C C . ASP A 1 220 ? -4.945 -5.128 18.102 1.00 92.12 220 ASP A C 1
ATOM 1709 O O . ASP A 1 220 ? -5.534 -5.425 19.141 1.00 92.12 220 ASP A O 1
ATOM 1713 N N . ALA A 1 221 ? -3.683 -4.700 18.106 1.00 92.94 221 ALA A N 1
ATOM 1714 C CA . ALA A 1 221 ? -2.907 -4.536 19.333 1.00 92.94 221 ALA A CA 1
ATOM 1715 C C . ALA A 1 221 ? -3.493 -3.477 20.294 1.00 92.94 221 ALA A C 1
ATOM 1717 O O . ALA A 1 221 ? -3.143 -3.451 21.476 1.00 92.94 221 ALA A O 1
ATOM 1718 N N . LEU A 1 222 ? -4.382 -2.607 19.805 1.00 94.88 222 LEU A N 1
ATOM 1719 C CA . LEU A 1 222 ? -5.004 -1.513 20.551 1.00 94.88 222 LEU A CA 1
ATOM 1720 C C . LEU A 1 222 ? -6.497 -1.750 20.841 1.00 94.88 222 LEU A C 1
ATOM 1722 O O . LEU A 1 222 ? -7.154 -0.865 21.390 1.00 94.88 222 LEU A O 1
ATOM 1726 N N . SER A 1 223 ? -7.040 -2.936 20.539 1.00 90.25 223 SER A N 1
ATOM 1727 C CA . SER A 1 223 ? -8.482 -3.217 20.644 1.00 90.25 223 SER A CA 1
ATOM 1728 C C . SER A 1 223 ? -9.057 -3.157 22.067 1.00 90.25 223 SER A C 1
ATOM 1730 O O . SER A 1 223 ? -10.272 -3.088 22.239 1.00 90.25 223 SER A O 1
ATOM 1732 N N . ASP A 1 224 ? -8.204 -3.210 23.093 1.00 91.31 224 ASP A N 1
ATOM 1733 C CA . ASP A 1 224 ? -8.605 -3.111 24.504 1.00 91.31 224 ASP A CA 1
ATOM 1734 C C . ASP A 1 224 ? -8.711 -1.661 25.016 1.00 91.31 224 ASP A C 1
ATOM 1736 O O . ASP A 1 224 ? -9.101 -1.435 26.167 1.00 91.31 224 ASP A O 1
ATOM 1740 N N . LEU A 1 225 ? -8.373 -0.668 24.187 1.00 92.19 225 LEU A N 1
ATOM 1741 C CA . LEU A 1 225 ? -8.497 0.743 24.544 1.00 92.19 225 LEU A CA 1
ATOM 1742 C C . LEU A 1 225 ? -9.968 1.203 24.588 1.00 92.19 225 LEU A C 1
ATOM 1744 O O . LEU A 1 225 ? -10.837 0.618 23.940 1.00 92.19 225 LEU A O 1
ATOM 1748 N N . PRO A 1 226 ? -10.287 2.263 25.356 1.00 92.31 226 PRO A N 1
ATOM 1749 C CA . PRO A 1 226 ? -11.653 2.756 25.513 1.00 92.31 226 PRO A CA 1
ATOM 1750 C C . PRO A 1 226 ? -12.090 3.616 24.312 1.00 92.31 226 PRO A C 1
ATOM 1752 O O . PRO A 1 226 ? -12.427 4.783 24.477 1.00 92.31 226 PRO A O 1
ATOM 1755 N N . ILE A 1 227 ? -12.071 3.049 23.108 1.00 92.38 227 ILE A N 1
ATOM 1756 C CA . ILE A 1 227 ? -12.553 3.659 21.863 1.00 92.38 227 ILE A CA 1
ATOM 1757 C C . ILE A 1 227 ? -12.887 2.552 20.856 1.00 92.38 227 ILE A C 1
ATOM 1759 O O . ILE A 1 227 ? -12.238 1.508 20.838 1.00 92.38 227 ILE A O 1
ATOM 1763 N N . ILE A 1 228 ? -13.902 2.756 20.015 1.00 94.88 228 ILE A N 1
ATOM 1764 C CA . ILE A 1 228 ? -14.209 1.816 18.931 1.00 94.88 228 ILE A CA 1
ATOM 1765 C C . ILE A 1 228 ? -13.240 2.069 17.772 1.00 94.88 228 ILE A C 1
ATOM 1767 O O . ILE A 1 228 ? -13.302 3.111 17.122 1.00 94.88 228 ILE A O 1
ATOM 1771 N N . LEU A 1 229 ? -12.369 1.104 17.495 1.00 95.69 229 LEU A N 1
ATOM 1772 C CA . LEU A 1 229 ? -11.476 1.137 16.338 1.00 95.69 229 LEU A CA 1
ATOM 1773 C C . LEU A 1 229 ? -12.132 0.434 15.150 1.00 95.69 229 LEU A C 1
ATOM 1775 O O . LEU A 1 229 ? -12.582 -0.707 15.266 1.00 95.69 229 LEU A O 1
ATOM 1779 N N . ILE A 1 230 ? -12.196 1.123 14.012 1.00 95.88 230 ILE A N 1
ATOM 1780 C CA . ILE A 1 230 ? -12.798 0.615 12.778 1.00 95.88 230 ILE A CA 1
ATOM 1781 C C . ILE A 1 230 ? -11.673 0.392 11.757 1.00 95.88 230 ILE A C 1
ATOM 1783 O O . ILE A 1 230 ? -11.092 1.371 11.281 1.00 95.88 230 ILE A O 1
ATOM 1787 N N . PRO A 1 231 ? -11.349 -0.864 11.397 1.00 95.25 231 PRO A N 1
ATOM 1788 C CA . PRO A 1 231 ? -10.425 -1.116 10.303 1.00 95.25 231 PRO A CA 1
ATOM 1789 C C . PRO A 1 231 ? -11.066 -0.663 8.990 1.00 95.25 231 PRO A C 1
ATOM 1791 O O . PRO A 1 231 ? -12.218 -1.001 8.687 1.00 95.25 231 PRO A O 1
ATOM 1794 N N . GLY A 1 232 ? -10.312 0.113 8.223 1.00 96.56 232 GLY A N 1
ATOM 1795 C CA . GLY A 1 232 ? -10.680 0.517 6.880 1.00 96.56 232 GLY A CA 1
ATOM 1796 C C . GLY A 1 232 ? -9.466 0.654 5.974 1.00 96.56 232 GLY A C 1
ATOM 1797 O O . GLY A 1 232 ? -8.328 0.410 6.382 1.00 96.56 232 GLY A O 1
ATOM 1798 N N . GLU A 1 233 ? -9.736 1.025 4.733 1.00 97.50 233 GLU A N 1
ATOM 1799 C CA . GLU A 1 233 ? -8.749 1.291 3.688 1.00 97.50 233 GLU A CA 1
ATOM 1800 C C . GLU A 1 233 ? -9.310 2.408 2.800 1.00 97.50 233 GLU A C 1
ATOM 1802 O O . GLU A 1 233 ? -10.514 2.427 2.522 1.00 97.50 233 GLU A O 1
ATOM 1807 N N . GLU A 1 234 ? -8.475 3.356 2.373 1.00 97.62 234 GLU A N 1
ATOM 1808 C CA . GLU A 1 234 ? -8.870 4.282 1.311 1.00 97.62 234 GLU A CA 1
ATOM 1809 C C . GLU A 1 234 ? -8.454 3.698 -0.040 1.00 97.62 234 GLU A C 1
ATOM 1811 O O . GLU A 1 234 ? -7.282 3.757 -0.432 1.00 97.62 234 GLU A O 1
ATOM 1816 N N . VAL A 1 235 ? -9.434 3.168 -0.774 1.00 97.00 235 VAL A N 1
ATOM 1817 C CA . VAL A 1 235 ? -9.267 2.708 -2.153 1.00 97.00 235 VAL A CA 1
ATOM 1818 C C . VAL A 1 235 ? -9.013 3.927 -3.028 1.00 97.00 235 VAL A C 1
ATOM 1820 O O . VAL A 1 235 ? -9.915 4.694 -3.373 1.00 97.00 235 VAL A O 1
ATOM 1823 N N . THR A 1 236 ? -7.749 4.097 -3.378 1.00 95.06 236 THR A N 1
ATOM 1824 C CA . THR A 1 236 ? -7.199 5.272 -4.040 1.00 95.06 236 THR A CA 1
ATOM 1825 C C . THR A 1 236 ? -6.826 4.913 -5.460 1.00 95.06 236 THR A C 1
ATOM 1827 O O . THR A 1 236 ? -5.811 4.263 -5.722 1.00 95.06 236 THR A O 1
ATOM 1830 N N . THR A 1 237 ? -7.670 5.351 -6.388 1.00 94.06 237 THR A N 1
ATOM 1831 C CA . THR A 1 237 ? -7.453 5.174 -7.823 1.00 94.06 237 THR A CA 1
ATOM 1832 C C . THR A 1 237 ? -7.021 6.493 -8.455 1.00 94.06 237 THR A C 1
ATOM 1834 O O . THR A 1 237 ? -7.214 7.575 -7.896 1.00 94.06 237 THR A O 1
ATOM 1837 N N . TYR A 1 238 ? -6.523 6.444 -9.689 1.00 90.50 238 TYR A N 1
ATOM 1838 C CA . TYR A 1 238 ? -6.187 7.668 -10.418 1.00 90.50 238 TYR A CA 1
ATOM 1839 C C . TYR A 1 238 ? -7.405 8.511 -10.824 1.00 90.50 238 TYR A C 1
ATOM 1841 O O . TYR A 1 238 ? -7.239 9.689 -11.160 1.00 90.50 238 TYR A O 1
ATOM 1849 N N . TRP A 1 239 ? -8.615 7.955 -10.715 1.00 89.25 239 TRP A N 1
ATOM 1850 C CA . TRP A 1 239 ? -9.876 8.581 -11.123 1.00 89.25 239 TRP A CA 1
ATOM 1851 C C . TRP A 1 239 ? -10.755 9.047 -9.958 1.00 89.25 239 TRP A C 1
ATOM 1853 O O . TRP A 1 239 ? -11.698 9.803 -10.178 1.00 89.25 239 TRP A O 1
ATOM 1863 N N . GLY A 1 240 ? -10.460 8.625 -8.731 1.00 91.50 240 GLY A N 1
ATOM 1864 C CA . GLY A 1 240 ? -11.270 8.939 -7.558 1.00 91.50 240 GLY A CA 1
ATOM 1865 C C . GLY A 1 240 ? -10.952 8.031 -6.381 1.00 91.50 240 GLY A C 1
ATOM 1866 O O . GLY A 1 240 ? -10.275 7.010 -6.537 1.00 91.50 240 GLY A O 1
ATOM 1867 N N . HIS A 1 241 ? -11.407 8.441 -5.202 1.00 95.00 241 HIS A N 1
ATOM 1868 C CA . HIS A 1 241 ? -11.127 7.746 -3.955 1.00 95.00 241 HIS A CA 1
ATOM 1869 C C . HIS A 1 241 ? -12.424 7.314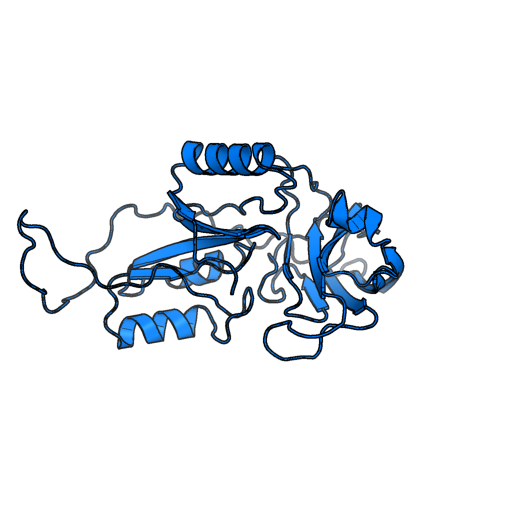 -3.269 1.00 95.00 241 HIS A C 1
ATOM 1871 O O . HIS A 1 241 ? -13.459 7.985 -3.384 1.00 95.00 241 HIS A O 1
ATOM 1877 N N . ALA A 1 242 ? -12.360 6.207 -2.539 1.00 96.69 242 ALA A N 1
ATOM 1878 C CA . ALA A 1 242 ? -13.455 5.725 -1.718 1.00 96.69 242 ALA A CA 1
ATOM 1879 C C . ALA A 1 242 ? -12.932 5.003 -0.480 1.00 96.69 242 ALA A C 1
ATOM 1881 O O . ALA A 1 242 ? -12.020 4.185 -0.578 1.00 96.69 242 ALA A O 1
ATOM 1882 N N . ASN A 1 243 ? -13.555 5.247 0.666 1.00 97.75 243 ASN A N 1
ATOM 1883 C CA . ASN A 1 243 ? -13.284 4.470 1.860 1.00 97.75 243 ASN A CA 1
ATOM 1884 C C . ASN A 1 243 ? -14.096 3.186 1.870 1.00 97.75 243 ASN A C 1
ATOM 1886 O O . ASN A 1 243 ? -15.268 3.142 1.475 1.00 97.75 243 ASN A O 1
ATOM 1890 N N . THR A 1 244 ? -13.451 2.154 2.393 1.00 97.12 244 THR A N 1
ATOM 1891 C CA . THR A 1 244 ? -14.083 0.904 2.778 1.00 97.12 244 THR A CA 1
ATOM 1892 C C . THR A 1 244 ? -13.833 0.618 4.247 1.00 97.12 244 THR A C 1
ATOM 1894 O O . THR A 1 244 ? -12.755 0.903 4.766 1.00 97.12 244 THR A O 1
ATOM 1897 N N . TRP A 1 245 ? -14.843 0.082 4.929 1.00 96.62 245 TRP A N 1
ATOM 1898 C CA . TRP A 1 245 ? -14.780 -0.226 6.357 1.00 96.62 245 TRP A CA 1
ATOM 1899 C C . TRP A 1 245 ? -15.326 -1.615 6.655 1.00 96.62 245 TRP A C 1
ATOM 1901 O O . TRP A 1 245 ? -16.251 -2.093 5.994 1.00 96.62 245 TRP A O 1
ATOM 1911 N N . GLY A 1 246 ? -14.798 -2.219 7.720 1.00 86.25 246 GLY A N 1
ATOM 1912 C CA . GLY A 1 246 ? -15.299 -3.481 8.267 1.00 86.25 246 GLY A CA 1
ATOM 1913 C C . GLY A 1 246 ? -14.674 -4.735 7.655 1.00 86.25 246 GLY A C 1
ATOM 1914 O O . GLY A 1 246 ? -15.044 -5.840 8.044 1.00 86.25 246 GLY A O 1
ATOM 1915 N N . LEU A 1 247 ? -13.708 -4.579 6.748 1.00 90.06 247 LEU A N 1
ATOM 1916 C CA . LEU A 1 247 ? -12.933 -5.673 6.165 1.00 90.06 247 LEU A CA 1
ATOM 1917 C C . LEU A 1 247 ? -11.504 -5.671 6.722 1.00 90.06 247 LEU A C 1
ATOM 1919 O O . LEU A 1 247 ? -10.975 -4.623 7.086 1.00 90.06 247 LEU A O 1
ATOM 1923 N N . ARG A 1 248 ? -10.891 -6.858 6.801 1.00 86.94 248 ARG A N 1
ATOM 1924 C CA . ARG A 1 248 ? -9.498 -7.062 7.261 1.00 86.94 248 ARG A CA 1
ATOM 1925 C C . ARG A 1 248 ? -8.559 -7.563 6.168 1.00 86.94 248 ARG A C 1
ATOM 1927 O O . ARG A 1 248 ? -7.362 -7.739 6.378 1.00 86.94 248 ARG A O 1
ATOM 1934 N N . GLU A 1 249 ? -9.120 -7.828 5.003 1.00 88.31 249 GLU A N 1
ATOM 1935 C CA . GLU A 1 249 ? -8.378 -8.220 3.818 1.00 88.31 249 GLU A CA 1
ATOM 1936 C C . GLU A 1 249 ? -8.071 -6.968 3.001 1.00 88.31 249 GLU A C 1
ATOM 1938 O O . GLU A 1 249 ? -8.843 -6.010 3.025 1.00 88.31 249 GLU A O 1
ATOM 1943 N N . TRP A 1 250 ? -6.945 -6.995 2.291 1.00 94.81 250 TRP A N 1
ATOM 1944 C CA . TRP A 1 250 ? -6.567 -5.931 1.369 1.00 94.81 250 TRP A CA 1
ATOM 1945 C C . TRP A 1 250 ? -7.611 -5.774 0.261 1.00 94.81 250 TRP A C 1
ATOM 1947 O O . TRP A 1 250 ? -8.141 -6.770 -0.247 1.00 94.81 250 TRP A O 1
ATOM 1957 N N . ILE A 1 251 ? -7.890 -4.526 -0.109 1.00 95.88 251 ILE A N 1
ATOM 1958 C CA . ILE A 1 251 ? -8.891 -4.189 -1.113 1.00 95.88 251 ILE A CA 1
ATOM 1959 C C . ILE A 1 251 ? -8.214 -3.753 -2.408 1.00 95.88 251 ILE A C 1
ATOM 1961 O O . ILE A 1 251 ? -7.343 -2.891 -2.452 1.00 95.88 251 ILE A O 1
ATOM 1965 N N . GLU A 1 252 ? -8.644 -4.364 -3.505 1.00 96.06 252 GLU A N 1
ATOM 1966 C CA . GLU A 1 252 ? -8.086 -4.081 -4.818 1.00 96.06 252 GLU A CA 1
ATOM 1967 C C . GLU A 1 252 ? -8.368 -2.629 -5.245 1.00 96.06 252 GLU A C 1
ATOM 1969 O O . GLU A 1 252 ? -9.517 -2.198 -5.344 1.00 96.06 252 GLU A O 1
ATOM 1974 N N . TYR A 1 253 ? -7.306 -1.884 -5.552 1.00 95.50 253 TYR A N 1
ATOM 1975 C CA . TYR A 1 253 ? -7.374 -0.483 -5.976 1.00 95.50 253 TYR A CA 1
ATOM 1976 C C . TYR A 1 253 ? -7.038 -0.288 -7.455 1.00 95.50 253 TYR A C 1
ATOM 1978 O O . TYR A 1 253 ? -7.296 0.786 -8.003 1.00 95.50 253 TYR A O 1
ATOM 1986 N N . ARG A 1 254 ? -6.488 -1.308 -8.135 1.00 95.00 254 ARG A N 1
ATOM 1987 C CA . ARG A 1 254 ? -6.003 -1.230 -9.527 1.00 95.00 254 ARG A CA 1
ATOM 1988 C C . ARG A 1 254 ? -7.147 -1.280 -10.546 1.00 95.00 254 ARG A C 1
ATOM 1990 O O . ARG A 1 254 ? -7.096 -1.998 -11.543 1.00 95.00 254 ARG A O 1
ATOM 1997 N N . CYS A 1 255 ? -8.210 -0.530 -10.279 1.00 92.62 255 CYS A N 1
ATOM 1998 C CA . CYS A 1 255 ? -9.427 -0.484 -11.076 1.00 92.62 255 CYS A CA 1
ATOM 1999 C C . CYS A 1 255 ? -9.192 0.299 -12.370 1.00 92.62 255 CYS A C 1
ATOM 2001 O O . CYS A 1 255 ? -9.313 1.517 -12.369 1.00 92.62 255 CYS A O 1
ATOM 2003 N N . ALA A 1 256 ? -8.869 -0.388 -13.468 1.00 85.06 256 ALA A N 1
ATOM 2004 C CA . ALA A 1 256 ? -8.590 0.251 -14.759 1.00 85.06 256 ALA A CA 1
ATOM 2005 C C . ALA A 1 256 ? -9.820 0.919 -15.410 1.00 85.06 256 ALA A C 1
ATOM 2007 O O . ALA A 1 256 ? -9.674 1.803 -16.254 1.00 85.06 256 ALA A O 1
ATOM 2008 N N . ASP A 1 257 ? -11.028 0.495 -15.036 1.00 89.81 257 ASP A N 1
ATOM 2009 C CA . ASP A 1 257 ? -12.286 1.001 -15.575 1.00 89.81 257 ASP A CA 1
ATOM 2010 C C . ASP A 1 257 ? -13.451 0.877 -14.567 1.00 89.81 257 ASP A C 1
ATOM 2012 O O . ASP A 1 257 ? -13.284 0.493 -13.404 1.00 89.81 257 ASP A O 1
ATOM 2016 N N . GLN A 1 258 ? -14.655 1.244 -15.017 1.00 92.25 258 GLN A N 1
ATOM 2017 C CA . GLN A 1 258 ? -15.870 1.185 -14.201 1.00 92.25 258 GLN A CA 1
ATOM 2018 C C . GLN A 1 258 ? -16.305 -0.248 -13.869 1.00 92.25 258 GLN A C 1
ATOM 2020 O O . GLN A 1 258 ? -16.877 -0.459 -12.803 1.00 92.25 258 GLN A O 1
ATOM 2025 N N . GLU A 1 259 ? -16.047 -1.224 -14.746 1.00 95.50 259 GLU A N 1
ATOM 2026 C CA . GLU A 1 259 ? -16.407 -2.627 -14.504 1.00 95.50 259 GLU A CA 1
ATOM 2027 C C . GLU A 1 259 ? -15.518 -3.212 -13.402 1.00 95.50 259 GLU A C 1
ATOM 2029 O O . GLU A 1 259 ? -16.015 -3.868 -12.487 1.00 95.50 259 GLU A O 1
ATOM 2034 N N . ALA A 1 260 ? -14.222 -2.893 -13.431 1.00 94.94 260 ALA A N 1
ATOM 2035 C CA . ALA A 1 260 ? -13.267 -3.236 -12.388 1.00 94.94 260 ALA A CA 1
ATOM 2036 C C . ALA A 1 260 ? -13.690 -2.648 -11.029 1.00 94.94 260 ALA A C 1
ATOM 2038 O O . ALA A 1 260 ? -13.768 -3.374 -10.039 1.00 94.94 260 ALA A O 1
ATOM 2039 N N . MET A 1 261 ? -14.058 -1.361 -10.984 1.00 95.81 261 MET A N 1
ATOM 2040 C CA . MET A 1 261 ? -14.571 -0.733 -9.758 1.00 95.81 261 MET A CA 1
ATOM 2041 C C . MET A 1 261 ? -15.890 -1.367 -9.289 1.00 95.81 261 MET A C 1
ATOM 2043 O O . MET A 1 261 ? -16.075 -1.609 -8.097 1.00 95.81 261 MET A O 1
ATOM 2047 N N . ALA A 1 262 ? -16.802 -1.699 -10.206 1.00 96.94 262 ALA A N 1
ATOM 2048 C CA . ALA A 1 262 ? -18.034 -2.401 -9.860 1.00 96.94 262 ALA A CA 1
ATOM 2049 C C . ALA A 1 262 ? -17.755 -3.803 -9.291 1.00 96.94 262 ALA A C 1
ATOM 2051 O O . ALA A 1 262 ? -18.448 -4.240 -8.373 1.00 96.94 262 ALA A O 1
ATOM 2052 N N . ALA A 1 263 ? -16.735 -4.503 -9.793 1.00 97.44 263 ALA A N 1
ATOM 2053 C CA . ALA A 1 263 ? -16.303 -5.790 -9.257 1.00 97.44 263 ALA A CA 1
ATOM 2054 C C . ALA A 1 263 ? -15.741 -5.660 -7.832 1.00 97.44 263 ALA A C 1
ATOM 2056 O O . ALA A 1 263 ? -16.110 -6.453 -6.967 1.00 97.44 263 ALA A O 1
ATOM 2057 N N . VAL A 1 264 ? -14.945 -4.623 -7.555 1.00 97.12 264 VAL A N 1
ATOM 2058 C CA . VAL A 1 264 ? -14.469 -4.309 -6.196 1.00 97.12 264 VAL A CA 1
ATOM 2059 C C . VAL A 1 264 ? -15.631 -3.987 -5.256 1.00 97.12 264 VAL A C 1
ATOM 2061 O O . VAL A 1 264 ? -15.693 -4.519 -4.151 1.00 97.12 264 VAL A O 1
ATOM 2064 N N . GLN A 1 265 ? -16.610 -3.190 -5.693 1.00 97.25 265 GLN A N 1
ATOM 2065 C CA . GLN A 1 265 ? -17.806 -2.903 -4.891 1.00 97.25 265 GLN A CA 1
ATOM 2066 C C . GLN A 1 265 ? -18.613 -4.169 -4.574 1.00 97.25 265 GLN A C 1
ATOM 2068 O O . GLN A 1 265 ? -19.071 -4.328 -3.442 1.00 97.25 265 GLN A O 1
ATOM 2073 N N . ARG A 1 266 ? -18.763 -5.086 -5.544 1.00 97.44 266 ARG A N 1
ATOM 2074 C CA . ARG A 1 266 ? -19.403 -6.394 -5.320 1.00 97.44 266 ARG A CA 1
ATOM 2075 C C . ARG A 1 266 ? -18.636 -7.215 -4.288 1.00 97.44 266 ARG A C 1
ATOM 2077 O O . ARG A 1 266 ? -19.250 -7.677 -3.334 1.00 97.44 266 ARG A O 1
ATOM 2084 N N . PHE A 1 267 ? -17.314 -7.319 -4.430 1.00 95.25 267 PHE A N 1
ATOM 2085 C CA . PHE A 1 267 ? -16.453 -8.014 -3.471 1.00 95.25 267 PHE A CA 1
ATOM 2086 C C . PHE A 1 267 ? -16.620 -7.461 -2.047 1.00 95.25 267 PHE A C 1
ATOM 2088 O O . PHE A 1 267 ? -16.809 -8.226 -1.102 1.00 95.25 267 PHE A O 1
ATOM 2095 N N . ILE A 1 268 ? -16.614 -6.133 -1.891 1.00 95.88 268 ILE A N 1
ATOM 2096 C CA . ILE A 1 268 ? -16.795 -5.474 -0.591 1.00 95.88 268 ILE A CA 1
ATOM 2097 C C . ILE A 1 268 ? -18.176 -5.802 -0.009 1.00 95.88 268 ILE A C 1
ATOM 2099 O O . ILE A 1 268 ? -18.273 -6.213 1.148 1.00 95.88 268 ILE A O 1
ATOM 2103 N N . ALA A 1 269 ? -19.236 -5.663 -0.809 1.00 96.06 269 ALA A N 1
ATOM 2104 C CA . ALA A 1 269 ? -20.609 -5.903 -0.373 1.00 96.06 269 ALA A CA 1
ATOM 2105 C C . ALA A 1 269 ? -20.859 -7.372 0.013 1.00 96.06 269 ALA A C 1
ATOM 2107 O O . ALA A 1 269 ? -21.491 -7.638 1.035 1.00 96.06 269 ALA A O 1
ATOM 2108 N N . GLU A 1 270 ? -20.338 -8.327 -0.761 1.00 95.94 270 GLU A N 1
ATOM 2109 C CA . GLU A 1 270 ? -20.450 -9.766 -0.484 1.00 95.94 270 GLU A CA 1
ATOM 2110 C C . GLU A 1 270 ? -19.770 -10.162 0.831 1.00 95.94 270 GLU A C 1
ATOM 2112 O O . GLU A 1 270 ? -20.243 -11.061 1.528 1.00 95.94 270 GLU A O 1
ATOM 2117 N N . LYS A 1 271 ? -18.703 -9.451 1.212 1.00 93.44 271 LYS A N 1
ATOM 2118 C CA . LYS A 1 271 ? -18.002 -9.638 2.489 1.00 93.44 271 LYS A CA 1
ATOM 2119 C C . LYS A 1 271 ? -18.577 -8.805 3.639 1.00 93.44 271 LYS A C 1
ATOM 2121 O O . LYS A 1 271 ? -18.058 -8.862 4.751 1.00 93.44 271 LYS A O 1
ATOM 2126 N N . GLY A 1 272 ? -19.662 -8.064 3.401 1.00 94.88 272 GLY A N 1
ATOM 2127 C CA . GLY A 1 272 ? -20.335 -7.245 4.412 1.00 94.88 272 GLY A CA 1
ATOM 2128 C C . GLY A 1 272 ? -19.623 -5.932 4.741 1.00 94.88 272 GLY A C 1
ATOM 2129 O O . GLY A 1 272 ? -19.930 -5.316 5.762 1.00 94.88 272 GLY A O 1
ATOM 2130 N N . GLY A 1 273 ? -18.681 -5.505 3.899 1.00 95.12 273 GLY A N 1
ATOM 2131 C CA . GLY A 1 273 ? -18.031 -4.207 4.015 1.00 95.12 273 GLY A CA 1
ATOM 2132 C C . GLY A 1 273 ? -18.937 -3.063 3.560 1.00 95.12 273 GLY A C 1
ATOM 2133 O O . GLY A 1 273 ? -19.911 -3.250 2.827 1.00 95.12 273 GLY A O 1
ATOM 2134 N N . LEU A 1 274 ? -18.596 -1.853 3.993 1.00 96.31 274 LEU A N 1
ATOM 2135 C CA . LEU A 1 274 ? -19.237 -0.617 3.545 1.00 96.31 274 LEU A CA 1
ATOM 2136 C C . LEU A 1 274 ? -18.339 0.097 2.544 1.00 96.31 274 LEU A C 1
ATOM 2138 O O . LEU A 1 274 ? -17.131 0.089 2.718 1.00 96.31 274 LEU A O 1
ATOM 2142 N N . PHE A 1 275 ? -18.928 0.749 1.544 1.00 96.56 275 PHE A N 1
ATOM 2143 C CA . PHE A 1 275 ? -18.214 1.545 0.545 1.00 96.56 275 PHE A CA 1
ATOM 2144 C C . PHE A 1 275 ? -18.791 2.961 0.516 1.00 96.56 275 PHE A C 1
ATOM 2146 O O . PHE A 1 275 ? -20.007 3.130 0.392 1.00 96.56 275 PHE A O 1
ATOM 2153 N N . SER A 1 276 ? -17.937 3.979 0.610 1.00 96.75 276 SER A N 1
ATOM 2154 C CA . SER A 1 276 ? -18.333 5.385 0.501 1.00 96.75 276 SER A CA 1
ATOM 2155 C C . SER A 1 276 ? -17.378 6.134 -0.404 1.00 96.75 276 SER A C 1
ATOM 2157 O O . SER A 1 276 ? -16.171 6.098 -0.204 1.00 96.75 276 SER A O 1
ATOM 2159 N N . ILE A 1 277 ? -17.929 6.869 -1.365 1.00 95.50 277 ILE A N 1
ATOM 2160 C CA . ILE A 1 277 ? -17.148 7.780 -2.201 1.00 95.50 277 ILE A CA 1
ATOM 2161 C C . ILE A 1 277 ? -16.651 8.931 -1.321 1.00 95.50 277 ILE A C 1
ATOM 2163 O O . ILE A 1 277 ? -17.430 9.504 -0.554 1.00 95.50 277 ILE A O 1
ATOM 2167 N N . ASN A 1 278 ? -15.366 9.252 -1.440 1.00 94.38 278 ASN A N 1
ATOM 2168 C CA . ASN A 1 278 ? -14.734 10.315 -0.669 1.00 94.38 278 ASN A CA 1
ATOM 2169 C C . ASN A 1 278 ? -14.908 11.675 -1.367 1.00 94.38 278 ASN A C 1
ATOM 2171 O O . ASN A 1 278 ? -15.771 11.887 -2.224 1.00 94.38 278 ASN A O 1
ATOM 2175 N N . HIS A 1 279 ? -14.086 12.634 -0.962 1.00 85.00 279 HIS A N 1
ATOM 2176 C CA . HIS A 1 279 ? -14.049 13.980 -1.510 1.00 85.00 279 HIS A CA 1
ATOM 2177 C C . HIS A 1 279 ? -13.687 14.006 -3.012 1.00 85.00 279 HIS A C 1
ATOM 2179 O O . HIS A 1 279 ? -12.934 13.153 -3.495 1.00 85.00 279 HIS A O 1
ATOM 2185 N N . PRO A 1 280 ? -14.168 15.016 -3.769 1.00 76.25 280 PRO A N 1
ATOM 2186 C CA . PRO A 1 280 ? -13.645 15.277 -5.105 1.00 76.25 280 PRO A CA 1
ATOM 2187 C C . PRO A 1 280 ? -12.139 15.557 -5.025 1.00 76.25 280 PRO A C 1
ATOM 2189 O O . PRO A 1 280 ? -11.648 16.102 -4.035 1.00 76.25 280 PRO A O 1
ATOM 2192 N N . LYS A 1 281 ? -11.405 15.174 -6.070 1.00 59.22 281 LYS A N 1
ATOM 2193 C CA . LYS A 1 281 ? -9.964 15.420 -6.173 1.00 59.22 281 LYS A CA 1
ATOM 2194 C C . LYS A 1 281 ? -9.724 16.938 -6.181 1.00 59.22 281 LYS A C 1
ATOM 2196 O O . LYS A 1 281 ? -10.287 17.622 -7.037 1.00 59.22 281 LYS A O 1
ATOM 2201 N N . SER A 1 282 ? -8.975 17.448 -5.202 1.00 48.59 282 SER A N 1
ATOM 2202 C CA . SER A 1 282 ? -8.538 18.852 -5.134 1.00 48.59 282 SER A CA 1
ATOM 2203 C C . SER A 1 282 ? -7.501 19.171 -6.199 1.00 48.59 282 SER A C 1
ATOM 2205 O O . SER A 1 282 ? -6.631 18.294 -6.408 1.00 48.59 282 SER A O 1
#

Secondary structure (DSSP, 8-state):
-EEEEEEEEEE-HHHHHH--EEEEEEEE-TTEEEEEEEEEESSB--SGGG-SSSBEEEEEEE-TT---TTT---EEEEEETS-SEEEE-SS-B-TTB--S----EEEEEEEEEEE--TT-EEEEEEEEEEEPPTTPPP--------------S----S----PPPPTTS-----EES----TTTT-SS-HHHHHHHHHHTT-SEEEE--BT--TTHHHHHTTTTSSSEEEEEEEEEETTEEEEEES--S-------SHHHHHHHHHHHHHTT-EEEE-PPP-

Foldseek 3Di:
DKDKDKDWDFDAPVNCLQAQKDKDKDFDAPQWFKKKKFKDKPFDQPDPPSDDDGWFKWKFKFAPQDDDQPVRPRGFFTAGSLDRIWMEGQPDIQQRGAHHDRDGDMMIMMMGTLDADNRTMIMMMMMMTDGDDPPDDRPHTPPPPPPPPDPPPPPQQDDDPFPDADPVRHTDFAEEAEDEDSSYNHDHQPVVVVVVCVVVVGQEYEYAHEQGLNSVVVVVVCPPPRHHYWYWHWLDESQFIKIKTDDNGGQGNSQSDPVSVVVSVVVCVVVVIDIGTDDDDD

pLDDT: mean 88.14, std 16.27, range [26.83, 98.75]